Protein 6L3Q (pdb70)

Sequence (251 aa):
LKPWQKAFRQGRYAAAVDDVLNTTAPSYDPVIALTLLTALRHRSALREALQGRDELSVINILRWAGKYVADPRYRSICVDVAFHLIDLYAEHVGGSAELATQFQQLLAKVNREVEKAELAIVLKPWQKAFRQGRYAAAVDDVLNTTAPSYDPVIALTLLTALRHRSALREALQGRDELSVINILRWAGKYVADPRYRSICVDVAFHLIDLYAEHVGGSAELATQFQQLLAKVNREVEKAELAIVTGGVESL

Radius of gyration: 19.32 Å; Cα contacts (8 Å, |Δi|>4): 257; chains: 2; bounding box: 38×57×52 Å

InterPro domains:
  IPR001680 WD40 repeat [PF00400] (137-173)
  IPR001680 WD40 repeat [PF00400] (179-218)
  IPR001680 WD40 repeat [PF00400] (264-300)
  IPR001680 WD40 repeat [PS50082] (140-182)
  IPR001680 WD40 repeat [PS50082] (183-218)
  IPR001680 WD40 repeat [PS50082] (269-304)
  IPR001680 WD40 repeat [SM00320] (88-127)
  IPR001680 WD40 repeat [SM00320] (133-173)
  IPR001680 WD40 repeat [SM00320] (176-218)
  IPR001680 WD40 repeat [SM00320] (222-259)
  IPR001680 WD40 repeat [SM00320] (262-301)
  IPR015943 WD40/YVTN repeat-like-containing domain superfamily [G3DSA:2.130.10.10] (30-223)
  IPR015943 WD40/YVTN repeat-like-containing domain superfamily [G3DSA:2.130.10.10] (224-360)
  IPR018983 U3 small nucleolar RNA-associated protein 15, C-terminal [PF09384] (398-550)
  IPR019775 WD40 repeat, conserved site [PS00678] (160-174)
  IPR020472 PAC1/LIS1-like, WD-40 repeat [PR00320] (160-174)
  IPR020472 PAC1/LIS1-like, WD-40 repeat [PR00320] (205-219)
  IPR020472 PAC1/LIS1-like, WD-40 repeat [PR00320] (288-302)
  IPR036322 WD40-repeat-containing domain superfamily [SSF50978] (64-345)

Organism: Chaetomium thermophilum (strain DSM 1495 / CBS 144.50 / IMI 039719) (NCBI:txid759272)

B-factor: mean 36.02, std 12.21, range [14.14, 149.14]

Nearest PDB structures (foldseek):
  6l3q-assembly1_A  TM=1.008E+00  e=4.637E-17  Thermochaetoides thermophila DSM 1495
  6l3q-assembly1_B  TM=8.967E-01  e=5.449E-15  Thermochaetoides thermophila DSM 1495
  6rxt-assembly1_UO  TM=9.443E-01  e=1.262E-13  Thermochaetoides thermophila
  7mqa-assembly1_LJ  TM=9.148E-01  e=1.849E-06  Homo sapiens
  7mq9-assembly1_LJ  TM=9.124E-01  e=2.963E-06  Homo sapiens

Secondary structure (DSSP, 8-state):
--HHHHHHHTT-HHHHHHHHT-TTSTT--HHHHHHHHHHHHHTT-HHHHHSS--HHHHHHHHHHHHTTTTSTTTHHHHHHHHHHHHHHHGGG-TT-HHHHHHHHHHHHHHHHHHHHHHHHH-/--HHHHHHHTT-HHHHHHHHT-TTSTT--HHHHHHHHHHHHHTT-HHHHHSS--HHHHHHHHHHHHHHTTSTTTHHHHHHHHHHHHHHHTTSSTT-SHHHHHHHHHHHHHHHHHHHHHHHHHHH-----

Structure (mmCIF, N/CA/C/O backbone):
data_6L3Q
#
_entry.id   6L3Q
#
_cell.length_a   106.188
_cell.length_b   106.188
_cell.length_c   59.081
_cell.angle_alpha   90.000
_cell.angle_beta   90.000
_cell.angle_gamma   120.000
#
_symmetry.space_group_name_H-M   'P 32 2 1'
#
loop_
_entity.id
_entity.type
_entity.pdbx_description
1 polymer 'WD_REPEATS_REGION domain-containing protein'
2 water water
#
loop_
_atom_site.group_PDB
_atom_site.id
_atom_site.type_symbol
_atom_site.label_atom_id
_atom_site.label_alt_id
_atom_site.label_comp_id
_atom_site.label_asym_id
_atom_site.label_entity_id
_atom_site.label_seq_id
_atom_site.pdbx_PDB_ins_code
_atom_site.Cartn_x
_atom_site.Cartn_y
_atom_site.Cartn_z
_atom_site.occupancy
_atom_site.B_iso_or_equiv
_atom_site.auth_seq_id
_atom_site.auth_comp_id
_atom_site.auth_asym_id
_atom_site.auth_atom_id
_atom_site.pdbx_PDB_model_num
ATOM 1 N N . LEU A 1 4 ? 36.948 39.438 -20.246 1.00 43.26 421 LEU A N 1
ATOM 2 C CA . LEU A 1 4 ? 36.563 40.457 -21.221 1.00 44.54 421 LEU A CA 1
ATOM 3 C C . LEU A 1 4 ? 36.624 41.909 -20.702 1.00 47.34 421 LEU A C 1
ATOM 4 O O . LEU A 1 4 ? 36.696 42.853 -21.500 1.00 46.02 421 LEU A O 1
ATOM 9 N N . LYS A 1 5 ? 36.586 42.104 -19.383 1.00 45.04 422 LYS A N 1
ATOM 10 C CA . LYS A 1 5 ? 36.682 43.465 -18.838 1.00 40.66 422 LYS A CA 1
ATOM 11 C C . LYS A 1 5 ? 38.114 43.755 -18.382 1.00 38.41 422 LYS A C 1
ATOM 12 O O . LYS A 1 5 ? 38.877 42.818 -18.093 1.00 39.65 422 LYS A O 1
ATOM 18 N N . PRO A 1 6 ? 38.497 45.047 -18.343 1.00 34.39 423 PRO A N 1
ATOM 19 C CA . PRO A 1 6 ? 39.890 45.366 -17.994 1.00 34.63 423 PRO A CA 1
ATOM 20 C C . PRO A 1 6 ? 40.361 44.773 -16.663 1.00 36.89 423 PRO A C 1
ATOM 21 O O . PRO A 1 6 ? 41.485 44.250 -16.611 1.00 35.86 423 PRO A O 1
ATOM 25 N N . TRP A 1 7 ? 39.527 44.820 -15.622 1.00 37.37 424 TRP A N 1
ATOM 26 C CA . TRP A 1 7 ? 39.911 44.216 -14.342 1.00 35.72 424 TRP A CA 1
ATOM 27 C C . TRP A 1 7 ? 40.103 42.698 -14.463 1.00 34.50 424 TRP A C 1
ATOM 28 O O . TRP A 1 7 ? 40.929 42.119 -13.760 1.00 33.23 424 TRP A O 1
ATOM 39 N N . GLN A 1 8 ? 39.350 42.057 -15.354 1.00 34.07 425 GLN A N 1
ATOM 40 C CA . GLN A 1 8 ? 39.499 40.618 -15.549 1.00 34.84 425 GLN A CA 1
ATOM 41 C C . GLN A 1 8 ? 40.794 40.316 -16.282 1.00 39.83 425 GLN A C 1
ATOM 42 O O . GLN A 1 8 ? 41.521 39.389 -15.901 1.00 41.82 425 GLN A O 1
ATOM 48 N N . LYS A 1 9 ? 41.089 41.100 -17.327 1.00 39.33 426 LYS A N 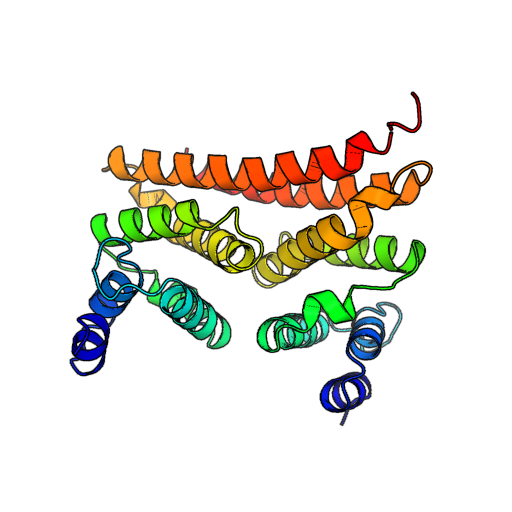1
ATOM 49 C CA . LYS A 1 9 ? 42.339 40.935 -18.069 1.00 38.05 426 LYS A CA 1
ATOM 50 C C . LYS A 1 9 ? 43.538 41.168 -17.150 1.00 39.33 426 LYS A C 1
ATOM 51 O O . LYS A 1 9 ? 44.443 40.332 -17.073 1.00 40.41 426 LYS A O 1
ATOM 57 N N . ALA A 1 10 ? 43.527 42.288 -16.431 1.00 37.28 427 ALA A N 1
ATOM 58 C CA . ALA A 1 10 ? 44.584 42.582 -15.463 1.00 38.00 427 ALA A CA 1
ATOM 59 C C . ALA A 1 10 ? 44.785 41.417 -14.480 1.00 40.25 427 ALA A C 1
ATOM 60 O O . ALA A 1 10 ? 45.911 41.120 -14.064 1.00 37.50 427 ALA A O 1
ATOM 62 N N . PHE A 1 11 ? 43.688 40.745 -14.140 1.00 37.29 428 PHE A N 1
ATOM 63 C CA . PHE A 1 11 ? 43.733 39.682 -13.158 1.00 38.16 428 PHE A CA 1
ATOM 64 C C . PHE A 1 11 ? 44.409 38.441 -13.720 1.00 38.89 428 PHE A C 1
ATOM 65 O O . PHE A 1 11 ? 45.357 37.915 -13.117 1.00 38.40 428 PHE A O 1
ATOM 73 N N . ARG A 1 12 ? 43.901 37.961 -14.857 1.00 38.79 429 ARG A N 1
ATOM 74 C CA . ARG A 1 12 ? 44.458 36.767 -15.495 1.00 42.89 429 ARG A CA 1
ATOM 75 C C . ARG A 1 12 ? 45.921 36.995 -15.918 1.00 41.26 429 ARG A C 1
ATOM 76 O O . ARG A 1 12 ? 46.734 36.061 -15.903 1.00 39.53 429 ARG A O 1
ATOM 84 N N . GLN A 1 13 ? 46.247 38.248 -16.246 1.00 38.98 430 GLN A N 1
ATOM 85 C CA . GLN A 1 13 ? 47.612 38.663 -16.572 1.00 35.96 430 GLN A CA 1
ATOM 86 C C . GLN A 1 13 ? 48.504 38.900 -15.357 1.00 39.51 430 GLN A C 1
ATOM 87 O O . GLN A 1 13 ? 49.646 39.337 -15.514 1.00 39.04 430 GLN A O 1
ATOM 93 N N . GLY A 1 14 ? 47.977 38.630 -14.158 1.00 39.31 431 GLY A N 1
ATOM 94 C CA . GLY A 1 14 ? 48.711 38.805 -12.915 1.00 33.88 431 GLY A CA 1
ATOM 95 C C . GLY A 1 14 ? 48.935 40.238 -12.441 1.00 34.89 431 GLY A C 1
ATOM 96 O O . GLY A 1 14 ? 49.655 40.458 -11.457 1.00 34.30 431 GLY A O 1
ATOM 97 N N . ARG A 1 15 ? 48.344 41.219 -13.123 1.00 31.56 432 ARG A N 1
ATOM 98 C CA . ARG A 1 15 ? 48.433 42.604 -12.664 1.00 36.08 432 ARG A CA 1
ATOM 99 C C . ARG A 1 15 ? 47.402 42.846 -11.544 1.00 36.93 432 ARG A C 1
ATOM 100 O O . ARG A 1 15 ? 46.494 43.684 -11.663 1.00 34.17 432 ARG A O 1
ATOM 108 N N . TYR A 1 16 ? 47.568 42.090 -10.460 1.00 36.77 433 TYR A N 1
ATOM 109 C CA . TYR A 1 16 ? 46.658 42.061 -9.319 1.00 33.98 433 TYR A CA 1
ATOM 110 C C . TYR A 1 16 ? 46.286 43.443 -8.746 1.00 30.34 433 TYR A C 1
ATOM 111 O O . TYR A 1 16 ? 45.099 43.738 -8.561 1.00 28.57 433 TYR A O 1
ATOM 120 N N . ALA A 1 17 ? 47.290 44.281 -8.486 1.00 27.74 434 ALA A N 1
ATOM 121 C CA . ALA A 1 17 ? 47.062 45.633 -7.958 1.00 29.34 434 ALA A CA 1
ATOM 122 C C . ALA A 1 17 ? 46.268 46.544 -8.915 1.00 29.79 434 ALA A C 1
ATOM 123 O O . ALA A 1 17 ? 45.497 47.423 -8.484 1.00 30.36 434 ALA A O 1
ATOM 125 N N . ALA A 1 18 ? 46.466 46.341 -10.208 1.00 27.31 435 ALA A N 1
ATOM 126 C CA . ALA A 1 18 ? 45.778 47.137 -11.221 1.00 30.49 435 ALA A CA 1
ATOM 127 C C . ALA A 1 18 ? 44.294 46.762 -11.279 1.00 28.01 435 ALA A C 1
ATOM 128 O O . ALA A 1 18 ? 43.423 47.611 -11.498 1.00 26.93 435 ALA A O 1
ATOM 130 N N . ALA A 1 19 ? 44.014 45.479 -11.099 1.00 27.24 436 ALA A N 1
ATOM 131 C CA . ALA A 1 19 ? 42.642 45.019 -11.047 1.00 29.10 436 ALA A CA 1
ATOM 132 C C . ALA A 1 19 ? 41.945 45.659 -9.843 1.00 28.34 436 ALA A C 1
ATOM 133 O O . ALA A 1 19 ? 40.804 46.135 -9.945 1.00 28.79 436 ALA A O 1
ATOM 135 N N . VAL A 1 20 ? 42.640 45.683 -8.708 1.00 26.74 437 VAL A N 1
ATOM 136 C CA . VAL A 1 20 ? 42.103 46.289 -7.497 1.00 24.95 437 VAL A CA 1
ATOM 137 C C . VAL A 1 20 ? 41.787 47.752 -7.743 1.00 26.90 437 VAL A C 1
ATOM 138 O O . VAL A 1 20 ? 40.656 48.178 -7.510 1.00 28.94 437 VAL A O 1
ATOM 142 N N . ASP A 1 21 ? 42.769 48.512 -8.232 1.00 26.45 438 ASP A N 1
ATOM 143 C CA . ASP A 1 21 ? 42.550 49.915 -8.576 1.00 25.28 438 ASP A CA 1
ATOM 144 C C . ASP A 1 21 ? 41.356 50.112 -9.515 1.00 27.74 438 ASP A C 1
ATOM 145 O O . ASP A 1 21 ? 40.694 51.149 -9.480 1.00 29.39 438 ASP A O 1
ATOM 150 N N . ASP A 1 22 ? 41.064 49.108 -10.336 1.00 27.21 439 ASP A N 1
ATOM 151 C CA . ASP A 1 22 ? 39.930 49.203 -11.239 1.00 29.74 439 ASP A CA 1
ATOM 152 C C . ASP A 1 22 ? 38.629 49.053 -10.518 1.00 28.90 439 ASP A C 1
ATOM 153 O O . ASP A 1 22 ? 37.747 49.895 -10.646 1.00 31.00 439 ASP A O 1
ATOM 158 N N . VAL A 1 23 ? 38.505 47.968 -9.768 1.00 25.37 440 VAL A N 1
ATOM 159 C CA . VAL A 1 23 ? 37.241 47.682 -9.139 1.00 24.95 440 VAL A CA 1
ATOM 160 C C . VAL A 1 23 ? 36.941 48.631 -7.975 1.00 26.44 440 VAL A C 1
ATOM 161 O O . VAL A 1 23 ? 35.784 48.807 -7.623 1.00 27.89 440 VAL A O 1
ATOM 165 N N . LEU A 1 24 ? 37.964 49.261 -7.398 1.00 26.15 441 LEU A N 1
ATOM 166 C CA . LEU A 1 24 ? 37.739 50.166 -6.274 1.00 24.47 441 LEU A CA 1
ATOM 167 C C . LEU A 1 24 ? 37.612 51.620 -6.690 1.00 25.46 441 LEU A C 1
ATOM 168 O O . LEU A 1 24 ? 37.556 52.514 -5.837 1.00 28.75 441 LEU A O 1
ATOM 173 N N . ASN A 1 25 ? 37.552 51.867 -7.991 1.00 25.71 442 ASN A N 1
ATOM 174 C CA . ASN A 1 25 ? 37.342 53.217 -8.492 1.00 24.27 442 ASN A CA 1
ATOM 175 C C . ASN A 1 25 ? 35.837 53.515 -8.500 1.00 25.64 442 ASN A C 1
ATOM 176 O O . ASN A 1 25 ? 35.119 53.134 -9.425 1.00 27.88 442 ASN A O 1
ATOM 181 N N . THR A 1 26 ? 35.360 54.176 -7.446 1.00 24.73 443 THR A N 1
ATOM 182 C CA . THR A 1 26 ? 33.922 54.378 -7.227 1.00 24.66 443 THR A CA 1
ATOM 183 C C . THR A 1 26 ? 33.326 55.458 -8.127 1.00 25.00 443 THR A C 1
ATOM 184 O O . THR A 1 26 ? 32.102 55.570 -8.260 1.00 25.23 443 THR A O 1
ATOM 188 N N . THR A 1 27 ? 34.188 56.267 -8.726 1.00 22.81 444 THR A N 1
ATOM 189 C CA . THR A 1 27 ? 33.735 57.317 -9.628 1.00 28.01 444 THR A CA 1
ATOM 190 C C . THR A 1 27 ? 33.277 56.782 -11.002 1.00 27.66 444 THR A C 1
ATOM 191 O O . THR A 1 27 ? 32.657 57.512 -11.769 1.00 28.45 444 THR A O 1
ATOM 195 N N . ALA A 1 28 ? 33.579 55.517 -11.295 1.00 24.84 445 ALA A N 1
ATOM 196 C CA . ALA A 1 28 ? 33.277 54.924 -12.596 1.00 25.59 445 ALA A CA 1
ATOM 197 C C . ALA A 1 28 ? 31.811 54.524 -12.710 1.00 26.24 445 ALA A C 1
ATOM 198 O O . ALA A 1 28 ? 31.216 54.042 -11.740 1.00 25.89 445 ALA A O 1
ATOM 200 N N . PRO A 1 29 ? 31.227 54.708 -13.906 1.00 23.95 446 PRO A N 1
ATOM 201 C CA . PRO A 1 29 ? 29.844 54.286 -14.164 1.00 24.88 446 PRO A CA 1
ATOM 202 C C . PRO A 1 29 ? 29.626 52.817 -13.844 1.00 24.57 446 PRO A C 1
ATOM 203 O O . PRO A 1 29 ? 28.523 52.413 -13.489 1.00 27.27 446 PRO A O 1
ATOM 207 N N . SER A 1 30 ? 30.670 52.015 -13.967 1.00 25.11 447 SER A N 1
ATOM 208 C CA . SER A 1 30 ? 30.497 50.576 -13.815 1.00 25.88 447 SER A CA 1
ATOM 209 C C . SER A 1 30 ? 30.987 50.038 -12.470 1.00 24.62 447 SER A C 1
ATOM 210 O O . SER A 1 30 ? 30.947 48.823 -12.239 1.00 24.88 447 SER A O 1
ATOM 213 N N . TYR A 1 31 ? 31.440 50.931 -11.592 1.00 23.52 448 TYR A N 1
ATOM 214 C CA . TYR A 1 31 ? 31.758 50.530 -10.228 1.00 23.46 448 TYR A CA 1
ATOM 215 C C . TYR A 1 31 ? 30.650 49.665 -9.635 1.00 21.35 448 TYR A C 1
ATOM 216 O O . TYR A 1 31 ? 29.476 50.025 -9.689 1.00 23.07 448 TYR A O 1
ATOM 225 N N . ASP A 1 32 ? 31.038 48.530 -9.069 1.00 22.53 449 ASP A N 1
ATOM 226 C CA . ASP A 1 32 ? 30.102 47.549 -8.543 1.00 23.65 449 ASP A CA 1
ATOM 227 C C . ASP A 1 32 ? 30.733 46.897 -7.316 1.00 22.75 449 ASP A C 1
ATOM 228 O O . ASP A 1 32 ? 31.724 46.182 -7.433 1.00 22.46 449 ASP A O 1
ATOM 233 N N . PRO A 1 33 ? 30.165 47.151 -6.132 1.00 24.39 450 PRO A N 1
ATOM 234 C CA . PRO A 1 33 ? 30.700 46.534 -4.910 1.00 24.41 450 PRO A CA 1
ATOM 235 C C . PRO A 1 33 ? 30.804 45.014 -5.059 1.00 24.25 450 PRO A C 1
ATOM 236 O O . PRO A 1 33 ? 31.762 44.430 -4.533 1.00 23.09 450 PRO A O 1
ATOM 240 N N . VAL A 1 34 ? 29.830 44.394 -5.740 1.00 21.70 451 VAL A N 1
ATOM 241 C CA . VAL A 1 34 ? 29.808 42.942 -5.899 1.00 20.37 451 VAL A CA 1
ATOM 242 C C . VAL A 1 34 ? 30.973 42.474 -6.769 1.00 21.65 451 VAL A C 1
ATOM 243 O O . VAL A 1 34 ? 31.580 41.431 -6.509 1.00 21.94 451 VAL A O 1
ATOM 247 N N . ILE A 1 35 ? 31.311 43.268 -7.781 1.00 22.43 452 ILE A N 1
ATOM 248 C CA . ILE A 1 35 ? 32.475 42.980 -8.602 1.00 21.14 452 ILE A CA 1
ATOM 249 C C . ILE A 1 35 ? 33.755 43.105 -7.813 1.00 21.37 452 ILE A C 1
ATOM 250 O O . ILE A 1 35 ? 34.628 42.239 -7.927 1.00 25.37 452 ILE A O 1
ATOM 255 N N . ALA A 1 36 ? 33.877 44.172 -7.025 1.00 20.09 453 ALA A N 1
ATOM 256 C CA . ALA A 1 36 ? 35.023 44.330 -6.132 1.00 21.37 453 ALA A CA 1
ATOM 257 C C . ALA A 1 36 ? 35.144 43.123 -5.206 1.00 20.67 453 ALA A C 1
ATOM 258 O O . ALA A 1 36 ? 36.240 42.629 -4.947 1.00 20.65 453 ALA A O 1
ATOM 260 N N . LEU A 1 37 ? 34.010 42.637 -4.717 1.00 20.30 454 LEU A N 1
ATOM 261 C CA . LEU A 1 37 ? 34.021 41.527 -3.773 1.00 22.42 454 LEU A CA 1
ATOM 262 C C . LEU A 1 37 ? 34.516 40.270 -4.476 1.00 23.87 454 LEU A C 1
ATOM 263 O O . LEU A 1 37 ? 35.366 39.532 -3.937 1.00 21.71 454 LEU A O 1
ATOM 268 N N . THR A 1 38 ? 33.989 40.045 -5.683 1.00 22.81 455 THR A N 1
ATOM 269 C CA . THR A 1 38 ? 34.445 38.954 -6.541 1.00 22.83 455 THR A CA 1
ATOM 270 C C . THR A 1 38 ? 35.963 38.971 -6.768 1.00 24.19 455 THR A C 1
ATOM 271 O O . THR A 1 38 ? 36.639 37.947 -6.588 1.00 24.98 455 THR A O 1
ATOM 275 N N . LEU A 1 39 ? 36.494 40.126 -7.152 1.00 21.79 456 LEU A N 1
ATOM 276 C CA . LEU A 1 39 ? 37.924 40.247 -7.358 1.00 24.59 456 LEU A CA 1
ATOM 277 C C . LEU A 1 39 ? 38.722 39.985 -6.078 1.00 27.98 456 LEU A C 1
ATOM 278 O O . LEU A 1 39 ? 39.633 39.147 -6.069 1.00 29.57 456 LEU A O 1
ATOM 283 N N . LEU A 1 40 ? 38.401 40.726 -5.017 1.00 27.49 457 LEU A N 1
ATOM 284 C CA . LEU A 1 40 ? 39.133 40.638 -3.752 1.00 24.91 457 LEU A CA 1
ATOM 285 C C . LEU A 1 40 ? 39.147 39.213 -3.208 1.00 24.39 457 LEU A C 1
ATOM 286 O O . LEU A 1 40 ? 40.189 38.720 -2.787 1.00 24.00 457 LEU A O 1
ATOM 291 N N . THR A 1 41 ? 38.004 38.539 -3.246 1.00 22.94 458 THR A N 1
ATOM 292 C CA . THR A 1 41 ? 37.976 37.166 -2.779 1.00 26.81 458 THR A CA 1
ATOM 293 C C . THR A 1 41 ? 38.806 36.300 -3.710 1.00 30.07 458 THR A C 1
ATOM 294 O O . THR A 1 41 ? 39.511 35.396 -3.247 1.00 32.93 458 THR A O 1
ATOM 298 N N . ALA A 1 42 ? 38.731 36.580 -5.013 1.00 29.69 459 ALA A N 1
ATOM 299 C CA . ALA A 1 42 ? 39.522 35.841 -6.008 1.00 28.51 459 ALA A CA 1
ATOM 300 C C . ALA A 1 42 ? 41.026 35.901 -5.714 1.00 28.23 459 ALA A C 1
ATOM 301 O O . ALA A 1 42 ? 41.700 34.874 -5.712 1.00 31.47 459 ALA A O 1
ATOM 303 N N . LEU A 1 43 ? 41.541 37.092 -5.436 1.00 26.11 460 LEU A N 1
ATOM 304 C CA . LEU A 1 43 ? 42.914 37.234 -4.955 1.00 30.75 460 LEU A CA 1
ATOM 305 C C . LEU A 1 43 ? 43.191 36.406 -3.698 1.00 33.45 460 LEU A C 1
ATOM 306 O O . LEU A 1 43 ? 44.239 35.771 -3.600 1.00 34.58 460 LEU A O 1
ATOM 311 N N . ARG A 1 44 ? 42.267 36.420 -2.737 1.00 33.19 461 ARG A N 1
ATOM 312 C CA . ARG A 1 44 ? 42.462 35.684 -1.485 1.00 32.51 461 ARG A CA 1
ATOM 313 C C . ARG A 1 44 ? 42.598 34.184 -1.735 1.00 31.67 461 ARG A C 1
ATOM 314 O O . ARG A 1 44 ? 43.441 33.523 -1.129 1.00 31.65 461 ARG A O 1
ATOM 322 N N . HIS A 1 45 ? 41.773 33.671 -2.647 1.00 32.65 462 HIS A N 1
ATOM 323 C CA . HIS A 1 45 ? 41.769 32.260 -3.043 1.00 33.49 462 HIS A CA 1
ATOM 324 C C . HIS A 1 45 ? 43.072 31.888 -3.757 1.00 37.92 462 HIS A C 1
ATOM 325 O O . HIS A 1 45 ? 43.549 30.764 -3.628 1.00 40.13 462 HIS A O 1
ATOM 332 N N . ARG A 1 46 ? 43.640 32.839 -4.503 1.00 36.12 463 ARG A N 1
ATOM 333 C CA . ARG A 1 46 ? 44.940 32.668 -5.152 1.00 34.40 463 ARG A CA 1
ATOM 334 C C . ARG A 1 46 ? 46.098 33.049 -4.241 1.00 33.45 463 ARG A C 1
ATOM 335 O O . ARG A 1 46 ? 47.236 33.102 -4.700 1.00 38.17 463 ARG A O 1
ATOM 343 N N . SER A 1 47 ? 45.825 33.337 -2.973 1.00 33.86 464 SER A N 1
ATOM 344 C CA . SER A 1 47 ? 46.858 33.863 -2.065 1.00 35.70 464 SER A CA 1
ATOM 345 C C . SER A 1 47 ? 47.627 35.080 -2.642 1.00 37.74 464 SER A C 1
ATOM 346 O O . SER A 1 47 ? 48.847 35.201 -2.468 1.00 36.89 464 SER A O 1
ATOM 349 N N . ALA A 1 48 ? 46.894 35.980 -3.307 1.00 34.68 465 ALA A N 1
ATOM 350 C CA . ALA A 1 48 ? 47.476 37.129 -3.995 1.00 34.44 465 ALA A CA 1
ATOM 351 C C . ALA A 1 48 ? 47.028 38.467 -3.413 1.00 36.76 465 ALA A C 1
ATOM 352 O O . ALA A 1 48 ? 47.456 39.529 -3.893 1.00 37.30 465 ALA A O 1
ATOM 354 N N . LEU A 1 49 ? 46.169 38.419 -2.392 1.00 34.76 466 LEU A N 1
ATOM 355 C CA . LEU A 1 49 ? 45.582 39.628 -1.819 1.00 29.48 466 LEU A CA 1
ATOM 356 C C . LEU A 1 49 ? 46.627 40.539 -1.188 1.00 32.73 466 LEU A C 1
ATOM 357 O O . LEU A 1 49 ? 46.584 41.757 -1.370 1.00 33.12 466 LEU A O 1
ATOM 362 N N . ARG A 1 50 ? 47.570 39.951 -0.454 1.00 33.89 467 ARG A N 1
ATOM 363 C CA . ARG A 1 50 ? 48.609 40.734 0.194 1.00 32.81 467 ARG A CA 1
ATOM 364 C C . ARG A 1 50 ? 49.460 41.453 -0.852 1.00 35.21 467 ARG A C 1
ATOM 365 O O . ARG A 1 50 ? 49.891 42.593 -0.660 1.00 35.03 467 ARG A O 1
ATOM 373 N N . GLU A 1 51 ? 49.674 40.772 -1.972 1.00 36.92 468 GLU A N 1
ATOM 374 C CA . GLU A 1 51 ? 50.523 41.268 -3.045 1.00 37.10 468 GLU A CA 1
ATOM 375 C C . GLU A 1 51 ? 49.852 42.457 -3.723 1.00 36.49 468 GLU A C 1
ATOM 376 O O . GLU A 1 51 ? 50.506 43.444 -4.071 1.00 39.90 468 GLU A O 1
ATOM 382 N N . ALA A 1 52 ? 48.541 42.361 -3.904 1.00 32.02 469 ALA A N 1
ATOM 383 C CA . ALA A 1 52 ? 47.774 43.422 -4.540 1.00 29.76 469 ALA A CA 1
ATOM 384 C C . ALA A 1 52 ? 47.663 44.652 -3.649 1.00 32.78 469 ALA A C 1
ATOM 385 O O . ALA A 1 52 ? 47.408 45.751 -4.135 1.00 32.27 469 ALA A O 1
ATOM 387 N N . LEU A 1 53 ? 47.845 44.460 -2.341 1.00 36.73 470 LEU A N 1
ATOM 388 C CA . LEU A 1 53 ? 47.683 45.535 -1.365 1.00 30.98 470 LEU A CA 1
ATOM 389 C C . LEU A 1 53 ? 49.022 46.131 -0.968 1.00 34.76 470 LEU A C 1
ATOM 390 O O . LEU A 1 53 ? 49.077 47.226 -0.410 1.00 36.26 470 LEU A O 1
ATOM 395 N N . GLN A 1 54 ? 50.104 45.411 -1.258 1.00 36.19 471 GLN A N 1
ATOM 396 C CA . GLN A 1 54 ? 51.449 45.852 -0.881 1.00 35.53 471 GLN A CA 1
ATOM 397 C C . GLN A 1 54 ? 52.067 46.856 -1.879 1.00 39.41 471 GLN A C 1
ATOM 398 O O . GLN A 1 54 ? 51.630 46.965 -3.041 1.00 36.67 471 GLN A O 1
ATOM 404 N N . GLY A 1 55 ? 53.071 47.595 -1.411 1.00 36.08 472 GLY A N 1
ATOM 405 C CA . GLY A 1 55 ? 53.821 48.498 -2.263 1.00 34.04 472 GLY A CA 1
ATOM 406 C C . GLY A 1 55 ? 53.036 49.705 -2.746 1.00 40.44 472 GLY A C 1
ATOM 407 O O . GLY A 1 55 ? 53.270 50.209 -3.858 1.00 43.27 472 GLY A O 1
ATOM 408 N N . ARG A 1 56 ? 52.110 50.183 -1.920 1.00 35.28 473 ARG A N 1
ATOM 409 C CA . ARG A 1 56 ? 51.280 51.314 -2.313 1.00 34.82 473 ARG A CA 1
ATOM 410 C C . ARG A 1 56 ? 51.693 52.580 -1.580 1.00 35.48 473 ARG A C 1
ATOM 411 O O . ARG A 1 56 ? 52.267 52.519 -0.495 1.00 37.43 473 ARG A O 1
ATOM 419 N N . ASP A 1 57 ? 51.406 53.727 -2.179 1.00 35.40 474 ASP A N 1
ATOM 420 C CA . ASP A 1 57 ? 51.618 54.991 -1.499 1.00 36.42 474 ASP A CA 1
ATOM 421 C C . ASP A 1 57 ? 50.541 55.217 -0.431 1.00 39.01 474 ASP A C 1
ATOM 422 O O . ASP A 1 57 ? 49.533 54.501 -0.370 1.00 37.76 474 ASP A O 1
ATOM 427 N N . GLU A 1 58 ? 50.784 56.217 0.409 1.00 39.32 475 GLU A N 1
ATOM 428 C CA . GLU A 1 58 ? 49.968 56.517 1.575 1.00 39.41 475 GLU A CA 1
ATOM 429 C C . GLU A 1 58 ? 48.504 56.779 1.194 1.00 37.35 475 GLU A C 1
ATOM 430 O O . GLU A 1 58 ? 47.579 56.283 1.857 1.00 37.26 475 GLU A O 1
ATOM 436 N N . LEU A 1 59 ? 48.308 57.526 0.109 1.00 36.09 476 LEU A N 1
ATOM 437 C CA . LEU A 1 59 ? 46.983 57.969 -0.314 1.00 34.35 476 LEU A CA 1
ATOM 438 C C . LEU A 1 59 ? 46.129 56.791 -0.780 1.00 34.75 476 LEU A C 1
ATOM 439 O O . LEU A 1 59 ? 44.932 56.706 -0.482 1.00 34.15 476 LEU A O 1
ATOM 444 N N . SER A 1 60 ? 46.751 55.871 -1.499 1.00 33.80 477 SER A N 1
ATOM 445 C CA . SER A 1 60 ? 46.057 54.664 -1.914 1.00 34.04 477 SER A CA 1
ATOM 446 C C . SER A 1 60 ? 45.641 53.808 -0.714 1.00 32.54 477 SER A C 1
ATOM 447 O O . SER A 1 60 ? 44.598 53.148 -0.751 1.00 32.20 477 SER A O 1
ATOM 450 N N . VAL A 1 61 ? 46.453 53.811 0.343 1.00 32.85 478 VAL A N 1
ATOM 451 C CA . VAL A 1 61 ? 46.122 53.014 1.521 1.00 32.60 478 VAL A CA 1
ATOM 452 C C . VAL A 1 61 ? 44.920 53.617 2.253 1.00 30.19 478 VAL A C 1
ATOM 453 O O . VAL A 1 61 ? 43.978 52.903 2.596 1.00 27.61 478 VAL A O 1
ATOM 457 N N . ILE A 1 62 ? 44.960 54.931 2.469 1.00 30.77 479 ILE A N 1
ATOM 458 C CA . ILE A 1 62 ? 43.837 55.666 3.049 1.00 30.18 479 ILE A CA 1
ATOM 459 C C . ILE A 1 62 ? 42.531 55.398 2.281 1.00 30.18 479 ILE A C 1
ATOM 460 O O . ILE A 1 62 ? 41.477 55.209 2.879 1.00 30.57 479 ILE A O 1
ATOM 465 N N . ASN A 1 63 ? 42.611 55.346 0.957 1.00 30.65 480 ASN A N 1
ATOM 466 C CA . ASN A 1 63 ? 41.427 55.133 0.132 1.00 31.17 480 ASN A CA 1
ATOM 467 C C . ASN A 1 63 ? 40.850 53.722 0.177 1.00 27.67 480 ASN A C 1
ATOM 468 O O . ASN A 1 63 ? 39.636 53.537 0.019 1.00 27.05 480 ASN A O 1
ATOM 473 N N . ILE A 1 64 ? 41.717 52.730 0.348 1.00 27.32 481 ILE A N 1
ATOM 474 C CA . ILE A 1 64 ? 41.264 51.346 0.437 1.00 26.00 481 ILE A CA 1
ATOM 475 C C . ILE A 1 64 ? 40.632 51.087 1.808 1.00 26.06 481 ILE A C 1
ATOM 476 O O . ILE A 1 64 ? 39.594 50.426 1.898 1.00 22.28 481 ILE A O 1
ATOM 481 N N . LEU A 1 65 ? 41.264 51.613 2.862 1.00 24.49 482 LEU A N 1
ATOM 482 C CA . LEU A 1 65 ? 40.724 51.542 4.214 1.00 25.74 482 LEU A CA 1
ATOM 483 C C . LEU A 1 65 ? 39.318 52.139 4.223 1.00 26.98 482 LEU A C 1
ATOM 484 O O . LEU A 1 65 ? 38.345 51.510 4.682 1.00 23.66 482 LEU A O 1
ATOM 489 N N . ARG A 1 66 ? 39.218 53.344 3.671 1.00 26.00 483 ARG A N 1
ATOM 490 C CA . ARG A 1 66 ? 37.940 54.040 3.569 1.00 26.10 483 ARG A CA 1
ATOM 491 C C . ARG A 1 66 ? 36.888 53.247 2.788 1.00 25.24 483 ARG A C 1
ATOM 492 O O . ARG A 1 66 ? 35.724 53.152 3.207 1.00 25.52 483 ARG A O 1
ATOM 500 N N . TRP A 1 67 ? 37.298 52.678 1.661 1.00 21.82 484 TRP A N 1
ATOM 501 C CA . TRP A 1 67 ? 36.398 51.851 0.888 1.00 23.00 484 TRP A CA 1
ATOM 502 C C . TRP A 1 67 ? 35.877 50.686 1.752 1.00 22.73 484 TRP A C 1
ATOM 503 O O . TRP A 1 67 ? 34.689 50.379 1.736 1.00 22.26 484 TRP A O 1
ATOM 514 N N . ALA A 1 68 ? 36.765 50.053 2.510 1.00 22.17 485 ALA A N 1
ATOM 515 C CA . ALA A 1 68 ? 36.392 48.882 3.286 1.00 24.42 485 ALA A CA 1
ATOM 516 C C . ALA A 1 68 ? 35.404 49.217 4.417 1.00 24.57 485 ALA A C 1
ATOM 517 O O . ALA A 1 68 ? 34.489 48.432 4.711 1.00 22.37 485 ALA A O 1
ATOM 519 N N . GLY A 1 69 ? 35.580 50.381 5.039 1.00 23.93 486 GLY A N 1
ATOM 520 C CA . GLY A 1 69 ? 34.678 50.819 6.098 1.00 25.85 486 GLY A CA 1
ATOM 521 C C . GLY A 1 69 ? 33.208 50.881 5.683 1.00 24.60 486 GLY A C 1
ATOM 522 O O . GLY A 1 69 ? 32.287 50.784 6.528 1.00 20.84 486 GLY A O 1
ATOM 523 N N . LYS A 1 70 ? 33.010 51.023 4.372 1.00 22.57 487 LYS A N 1
ATOM 524 C CA . LYS A 1 70 ? 31.713 51.241 3.771 1.00 22.05 487 LYS A CA 1
ATOM 525 C C . LYS A 1 70 ? 30.918 49.968 3.566 1.00 22.93 487 LYS A C 1
ATOM 526 O O . LYS A 1 70 ? 29.735 50.033 3.222 1.00 22.43 487 LYS A O 1
ATOM 532 N N . TYR A 1 71 ? 31.551 48.814 3.769 1.00 23.44 488 TYR A N 1
ATOM 533 C CA . TYR A 1 71 ? 30.886 47.532 3.484 1.00 23.37 488 TYR A CA 1
ATOM 534 C C . TYR A 1 71 ? 31.070 46.508 4.585 1.00 24.11 488 TYR A C 1
ATOM 535 O O . TYR A 1 71 ? 30.367 45.490 4.599 1.00 24.27 488 TYR A O 1
ATOM 544 N N . VAL A 1 72 ? 32.016 46.778 5.485 1.00 22.13 489 VAL A N 1
ATOM 545 C CA . VAL A 1 72 ? 32.430 45.822 6.515 1.00 23.77 489 VAL A CA 1
ATOM 546 C C . VAL A 1 72 ? 31.281 45.290 7.391 1.00 24.72 489 VAL A C 1
ATOM 547 O O . VAL A 1 72 ? 31.258 44.118 7.750 1.00 24.88 489 VAL A O 1
ATOM 551 N N . ALA A 1 73 ? 30.309 46.128 7.708 1.00 24.38 490 ALA A N 1
ATOM 552 C CA . ALA A 1 73 ? 29.192 45.652 8.507 1.00 24.33 490 ALA A CA 1
ATOM 553 C C . ALA A 1 73 ? 28.224 44.757 7.719 1.00 25.11 490 ALA A C 1
ATOM 554 O O . ALA A 1 73 ? 27.471 43.989 8.311 1.00 28.18 490 ALA A O 1
ATOM 556 N N . ASP A 1 74 ? 28.241 44.847 6.391 1.00 26.93 491 ASP A N 1
ATOM 557 C CA . ASP A 1 74 ? 27.408 43.974 5.541 1.00 24.88 491 ASP A CA 1
ATOM 558 C C . ASP A 1 74 ? 27.976 42.548 5.551 1.00 24.60 491 ASP A C 1
ATOM 559 O O . ASP A 1 74 ? 29.143 42.337 5.229 1.00 23.97 491 ASP A O 1
ATOM 564 N N . PRO A 1 75 ? 27.161 41.562 5.960 1.00 27.93 492 PRO A N 1
ATOM 565 C CA . PRO A 1 75 ? 27.678 40.188 6.077 1.00 28.65 492 PRO A CA 1
ATOM 566 C C . PRO A 1 75 ? 28.241 39.601 4.770 1.00 26.22 492 PRO A C 1
ATOM 567 O O . PRO A 1 75 ? 29.089 38.707 4.843 1.00 26.36 492 PRO A O 1
ATOM 571 N N . ARG A 1 76 ? 27.793 40.084 3.611 1.00 28.65 493 ARG A N 1
ATOM 572 C CA . ARG A 1 76 ? 28.368 39.639 2.340 1.00 25.87 493 ARG A CA 1
ATOM 573 C C . ARG A 1 76 ? 29.831 40.069 2.229 1.00 25.76 493 ARG A C 1
ATOM 574 O O . ARG A 1 76 ? 30.668 39.307 1.753 1.00 27.16 493 ARG A O 1
ATOM 582 N N . TYR A 1 77 ? 30.142 41.274 2.702 1.00 25.48 494 TYR A N 1
ATOM 583 C CA . TYR A 1 77 ? 31.492 41.841 2.575 1.00 23.47 494 TYR A CA 1
ATOM 584 C C . TYR A 1 77 ? 32.411 41.732 3.798 1.00 24.08 494 TYR A C 1
ATOM 585 O O . TYR A 1 77 ? 33.608 41.998 3.671 1.00 25.04 494 TYR A O 1
ATOM 594 N N . ARG A 1 78 ? 31.869 41.390 4.972 1.00 24.63 495 ARG A N 1
ATOM 595 C CA . ARG A 1 78 ? 32.630 41.484 6.235 1.00 23.00 495 ARG A CA 1
ATOM 596 C C . ARG A 1 78 ? 33.969 40.752 6.210 1.00 24.24 495 ARG A C 1
ATOM 597 O O . ARG A 1 78 ? 35.010 41.331 6.560 1.00 23.88 495 ARG A O 1
ATOM 605 N N . SER A 1 79 ? 33.932 39.488 5.787 1.00 22.26 496 SER A N 1
ATOM 606 C CA . SER A 1 79 ? 35.115 38.640 5.767 1.00 23.37 496 SER A CA 1
ATOM 607 C C . SER A 1 79 ? 36.259 39.288 4.996 1.00 24.74 496 SER A C 1
ATOM 608 O O . SER A 1 79 ? 37.373 39.393 5.511 1.00 23.50 496 SER A O 1
ATOM 611 N N . ILE A 1 80 ? 35.976 39.710 3.760 1.00 25.25 497 ILE A N 1
ATOM 612 C CA . ILE A 1 80 ? 36.969 40.384 2.934 1.00 23.86 497 ILE A CA 1
ATOM 613 C C . ILE A 1 80 ? 37.467 41.676 3.578 1.00 23.43 497 ILE A C 1
ATOM 614 O O . ILE A 1 80 ? 38.683 41.915 3.656 1.00 22.85 497 ILE A O 1
ATOM 619 N N . CYS A 1 81 ? 36.533 42.505 4.043 1.00 22.40 498 CYS A N 1
ATOM 620 C CA . CYS A 1 81 ? 36.901 43.800 4.582 1.00 24.07 498 CYS A CA 1
ATOM 621 C C . CYS A 1 81 ? 37.795 43.659 5.806 1.00 24.65 498 CYS A C 1
ATOM 622 O O . CYS A 1 81 ? 38.786 44.378 5.920 1.00 25.03 498 CYS A O 1
ATOM 625 N N . VAL A 1 82 ? 37.480 42.704 6.682 1.00 20.99 499 VAL A N 1
ATOM 626 C CA . VAL A 1 82 ? 38.321 42.462 7.847 1.00 23.75 499 VAL A CA 1
ATOM 627 C C . VAL A 1 82 ? 39.736 42.032 7.440 1.00 24.76 499 VAL A C 1
ATOM 628 O O . VAL A 1 82 ? 40.737 42.543 7.977 1.00 24.28 499 VAL A O 1
ATOM 632 N N . ASP A 1 83 ? 39.819 41.112 6.480 1.00 23.09 500 ASP A N 1
ATOM 633 C CA . ASP A 1 83 ? 41.110 40.699 5.928 1.00 25.72 500 ASP A CA 1
ATOM 634 C C . ASP A 1 83 ? 41.900 41.870 5.394 1.00 27.85 500 ASP A C 1
ATOM 635 O O . ASP A 1 83 ? 43.117 41.965 5.616 1.00 28.75 500 ASP A O 1
ATOM 640 N N . VAL A 1 84 ? 41.219 42.746 4.661 1.00 24.98 501 VAL A N 1
ATOM 641 C CA . VAL A 1 84 ? 41.921 43.856 4.052 1.00 27.79 501 VAL A CA 1
ATOM 642 C C . VAL A 1 84 ? 42.532 44.712 5.159 1.00 27.57 501 VAL A C 1
ATOM 643 O O . VAL A 1 84 ? 43.731 45.042 5.108 1.00 25.81 501 VAL A O 1
ATOM 647 N N . ALA A 1 85 ? 41.718 45.016 6.176 1.00 28.19 502 ALA A N 1
ATOM 648 C CA . ALA A 1 85 ? 42.192 45.679 7.402 1.00 28.64 502 ALA A CA 1
ATOM 649 C C . ALA A 1 85 ? 43.486 45.053 7.937 1.00 27.08 502 ALA A C 1
ATOM 650 O O . ALA A 1 85 ? 44.507 45.729 8.055 1.00 25.44 502 ALA A O 1
ATOM 652 N N . PHE A 1 86 ? 43.446 43.756 8.232 1.00 25.48 503 PHE A N 1
ATOM 653 C CA . PHE A 1 86 ? 44.617 43.087 8.793 1.00 26.90 503 PHE A CA 1
ATOM 654 C C . PHE A 1 86 ? 45.810 43.089 7.851 1.00 29.61 503 PHE A C 1
ATOM 655 O O . PHE A 1 86 ? 46.923 43.444 8.270 1.00 30.80 503 PHE A O 1
ATOM 663 N N . HIS A 1 87 ? 45.582 42.707 6.591 1.00 30.11 504 HIS A N 1
ATOM 664 C CA . HIS A 1 87 ? 46.603 42.856 5.549 1.00 26.90 504 HIS A CA 1
ATOM 665 C C . HIS A 1 87 ? 47.192 44.265 5.570 1.00 27.62 504 HIS A C 1
ATOM 666 O O . HIS A 1 87 ? 48.398 44.430 5.658 1.00 30.72 504 HIS A O 1
ATOM 673 N N . LEU A 1 88 ? 46.350 45.286 5.529 1.00 26.50 505 LEU A N 1
ATOM 674 C CA . LEU A 1 88 ? 46.869 46.646 5.518 1.00 28.31 505 LEU A CA 1
ATOM 675 C C . LEU A 1 88 ? 47.631 47.001 6.808 1.00 31.91 505 LEU A C 1
ATOM 676 O O . LEU A 1 88 ? 48.695 47.632 6.742 1.00 31.31 505 LEU A O 1
ATOM 681 N N . ILE A 1 89 ? 47.101 46.587 7.966 1.00 30.25 506 ILE A N 1
ATOM 682 C CA . ILE A 1 89 ? 47.786 46.786 9.242 1.00 29.74 506 ILE A CA 1
ATOM 683 C C . ILE A 1 89 ? 49.196 46.180 9.195 1.00 31.94 506 ILE A C 1
ATOM 684 O O . ILE A 1 89 ? 50.189 46.886 9.403 1.00 30.56 506 ILE A O 1
ATOM 689 N N . ASP A 1 90 ? 49.284 44.886 8.893 1.00 32.80 507 ASP A N 1
ATOM 690 C CA . ASP A 1 90 ? 50.584 44.214 8.822 1.00 35.76 507 ASP A CA 1
ATOM 691 C C . ASP A 1 90 ? 51.559 44.909 7.880 1.00 37.01 507 ASP A C 1
ATOM 692 O O . ASP A 1 90 ? 52.699 45.182 8.254 1.00 42.79 507 ASP A O 1
ATOM 697 N N . LEU A 1 91 ? 51.099 45.220 6.675 1.00 33.29 508 LEU A N 1
ATOM 698 C CA . LEU A 1 91 ? 51.928 45.896 5.693 1.00 32.34 508 LEU A CA 1
ATOM 699 C C . LEU A 1 91 ? 52.327 47.335 6.054 1.00 34.65 508 LEU A C 1
ATOM 700 O O . LEU A 1 91 ? 53.443 47.763 5.762 1.00 36.88 508 LEU A O 1
ATOM 705 N N . TYR A 1 92 ? 51.431 48.094 6.675 1.00 35.47 509 TYR A N 1
ATOM 706 C CA . TYR A 1 92 ? 51.645 49.538 6.754 1.00 34.35 509 TYR A CA 1
ATOM 707 C C . TYR A 1 92 ? 51.705 50.167 8.143 1.00 39.79 509 TYR A C 1
ATOM 708 O O . TYR A 1 92 ? 52.114 51.323 8.265 1.00 43.45 509 TYR A O 1
ATOM 717 N N . ALA A 1 93 ? 51.288 49.440 9.177 1.00 38.31 510 ALA A N 1
ATOM 718 C CA . ALA A 1 93 ? 51.121 50.056 10.496 1.00 40.45 510 ALA 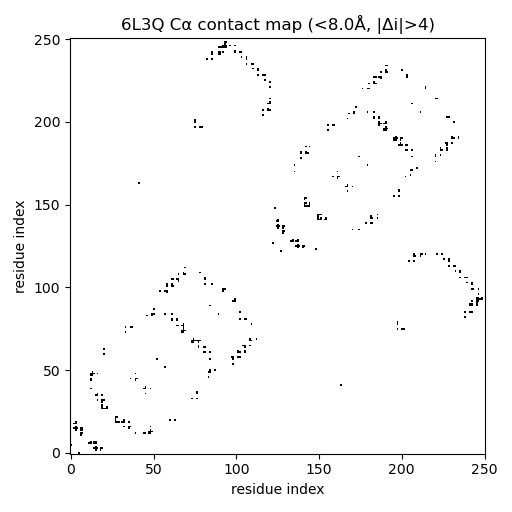A CA 1
ATOM 719 C C . ALA A 1 93 ? 52.401 50.729 11.002 1.00 44.32 510 ALA A C 1
ATOM 720 O O . ALA A 1 93 ? 52.343 51.801 11.608 1.00 46.27 510 ALA A O 1
ATOM 722 N N . GLU A 1 94 ? 53.546 50.106 10.727 1.00 43.92 511 GLU A N 1
ATOM 723 C CA . GLU A 1 94 ? 54.853 50.618 11.139 1.00 46.94 511 GLU A CA 1
ATOM 724 C C . GLU A 1 94 ? 55.175 52.023 10.619 1.00 51.35 511 GLU A C 1
ATOM 725 O O . GLU A 1 94 ? 55.898 52.777 11.275 1.00 57.91 511 GLU A O 1
ATOM 731 N N . HIS A 1 95 ? 54.645 52.373 9.451 1.00 47.52 512 HIS A N 1
ATOM 732 C CA . HIS A 1 95 ? 54.939 53.660 8.827 1.00 50.00 512 HIS A CA 1
ATOM 733 C C . HIS A 1 95 ? 53.990 54.799 9.228 1.00 51.80 512 HIS A C 1
ATOM 734 O O . HIS A 1 95 ? 54.120 55.910 8.711 1.00 56.70 512 HIS A O 1
ATOM 741 N N . VAL A 1 96 ? 53.031 54.548 10.117 1.00 48.37 513 VAL A N 1
ATOM 742 C CA . VAL A 1 96 ? 52.025 55.580 10.416 1.00 48.62 513 VAL A CA 1
ATOM 743 C C . VAL A 1 96 ? 52.539 56.722 11.308 1.00 53.66 513 VAL A C 1
ATOM 744 O O . VAL A 1 96 ? 51.775 57.632 11.661 1.00 54.03 513 VAL A O 1
ATOM 748 N N . GLY A 1 97 ? 53.818 56.672 11.680 1.00 52.98 514 GLY A N 1
ATOM 749 C CA . GLY A 1 97 ? 54.429 57.780 12.395 1.00 53.01 514 GLY A CA 1
ATOM 750 C C . GLY A 1 97 ? 54.523 59.034 11.526 1.00 56.81 514 GLY A C 1
ATOM 751 O O . GLY A 1 97 ? 55.046 58.990 10.401 1.00 58.84 514 GLY A O 1
ATOM 752 N N . GLY A 1 98 ? 54.019 60.156 12.037 1.00 54.40 515 GLY A N 1
ATOM 753 C CA . GLY A 1 98 ? 54.079 61.407 11.304 1.00 55.94 515 GLY A CA 1
ATOM 754 C C . GLY A 1 98 ? 53.124 61.426 10.121 1.00 57.09 515 GLY A C 1
ATOM 755 O O . GLY A 1 98 ? 53.244 62.270 9.224 1.00 61.69 515 GLY A O 1
ATOM 756 N N . SER A 1 99 ? 52.177 60.490 10.118 1.00 51.49 516 SER A N 1
ATOM 757 C CA . SER A 1 99 ? 51.156 60.434 9.087 1.00 45.29 516 SER A CA 1
ATOM 758 C C . SER A 1 99 ? 49.796 60.332 9.744 1.00 44.26 516 SER A C 1
ATOM 759 O O . SER A 1 99 ? 49.159 59.282 9.698 1.00 42.49 516 SER A O 1
ATOM 762 N N . ALA A 1 100 ? 49.351 61.431 10.349 1.00 42.83 517 ALA A N 1
ATOM 763 C CA . ALA A 1 100 ? 48.114 61.439 11.123 1.00 39.28 517 ALA A CA 1
ATOM 764 C C . ALA A 1 100 ? 46.864 61.052 10.329 1.00 37.33 517 ALA A C 1
ATOM 765 O O . ALA A 1 100 ? 45.974 60.400 10.873 1.00 36.29 517 ALA A O 1
ATOM 767 N N . GLU A 1 101 ? 46.789 61.460 9.062 1.00 36.71 518 GLU A N 1
ATOM 768 C CA . GLU A 1 101 ? 45.625 61.144 8.229 1.00 35.93 518 GLU A CA 1
ATOM 769 C C . GLU A 1 101 ? 45.468 59.626 8.087 1.00 33.54 518 GLU A C 1
ATOM 770 O O . GLU A 1 101 ? 44.362 59.095 8.209 1.00 30.46 518 GLU A O 1
ATOM 776 N N . 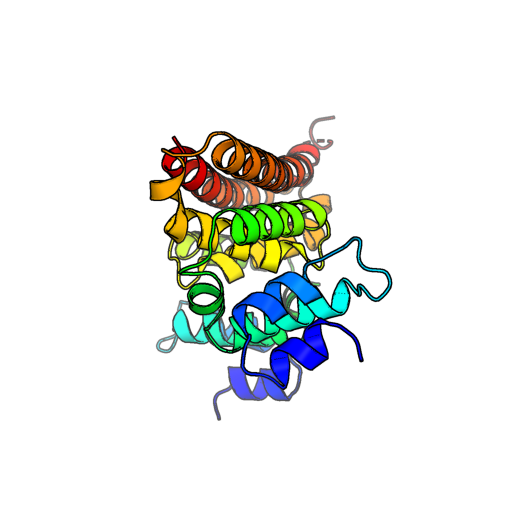LEU A 1 102 ? 46.591 58.943 7.855 1.00 34.03 519 LEU A N 1
ATOM 777 C CA . LEU A 1 102 ? 46.643 57.491 7.699 1.00 31.34 519 LEU A CA 1
ATOM 778 C C . LEU A 1 102 ? 46.369 56.751 9.009 1.00 33.38 519 LEU A C 1
ATOM 779 O O . LEU A 1 102 ? 45.660 55.735 9.046 1.00 32.75 519 LEU A O 1
ATOM 784 N N . ALA A 1 103 ? 46.956 57.247 10.088 1.00 34.01 520 ALA A N 1
ATOM 785 C CA . ALA A 1 103 ? 46.684 56.699 11.396 1.00 32.09 520 ALA A CA 1
ATOM 786 C C . ALA A 1 103 ? 45.188 56.831 11.667 1.00 30.13 520 ALA A C 1
ATOM 787 O O . ALA A 1 103 ? 44.524 55.883 12.089 1.00 31.15 520 ALA A O 1
ATOM 789 N N . THR A 1 104 ? 44.655 58.013 11.396 1.00 29.58 521 THR A N 1
ATOM 790 C CA . THR A 1 104 ? 43.228 58.259 11.570 1.00 31.30 521 THR A CA 1
ATOM 791 C C . THR A 1 104 ? 42.381 57.258 10.781 1.00 31.07 521 THR A C 1
ATOM 792 O O . THR A 1 104 ? 41.429 56.674 11.315 1.00 31.50 521 THR A O 1
ATOM 796 N N . GLN A 1 105 ? 42.744 57.045 9.522 1.00 28.52 522 GLN A N 1
ATOM 797 C CA . GLN A 1 105 ? 41.977 56.160 8.660 1.00 28.61 522 GLN A CA 1
ATOM 798 C C . GLN A 1 105 ? 42.037 54.715 9.141 1.00 27.82 522 GLN A C 1
ATOM 799 O O . GLN A 1 105 ? 41.029 54.003 9.125 1.00 26.24 522 GLN A O 1
ATOM 805 N N . PHE A 1 106 ? 43.223 54.286 9.561 1.00 29.63 523 PHE A N 1
ATOM 806 C CA . PHE A 1 106 ? 43.372 52.978 10.188 1.00 29.99 523 PHE A CA 1
ATOM 807 C C . PHE A 1 106 ? 42.474 52.858 11.417 1.00 29.32 523 PHE A C 1
ATOM 808 O O . PHE A 1 106 ? 41.744 51.874 11.570 1.00 28.77 523 PHE A O 1
ATOM 816 N N . GLN A 1 107 ? 42.510 53.859 12.288 1.00 27.41 524 GLN A N 1
ATOM 817 C CA . GLN A 1 107 ? 41.738 53.775 13.525 1.00 29.09 524 GLN A CA 1
ATOM 818 C C . GLN A 1 107 ? 40.241 53.602 13.275 1.00 28.73 524 GLN A C 1
ATOM 819 O O . GLN A 1 107 ? 39.577 52.778 13.926 1.00 27.77 524 GLN A O 1
ATOM 825 N N . GLN A 1 108 ? 39.738 54.356 12.302 1.00 24.53 525 GLN A N 1
ATOM 826 C CA . GLN A 1 108 ? 38.328 54.370 11.976 1.00 22.14 525 GLN A CA 1
ATOM 827 C C . GLN A 1 108 ? 37.850 53.039 11.404 1.00 22.93 525 GLN A C 1
ATOM 828 O O . GLN A 1 108 ? 36.714 52.612 11.654 1.00 20.43 525 GLN A O 1
ATOM 834 N N . LEU A 1 109 ? 38.705 52.386 10.625 1.00 21.26 526 LEU A N 1
ATOM 835 C CA . LEU A 1 109 ? 38.329 51.088 10.107 1.00 23.26 526 LEU A CA 1
ATOM 836 C C . LEU A 1 109 ? 38.317 50.079 11.244 1.00 25.07 526 LEU A C 1
ATOM 837 O O . LEU A 1 109 ? 37.407 49.258 11.337 1.00 25.31 526 LEU A O 1
ATOM 842 N N . LEU A 1 110 ? 39.323 50.147 12.114 1.00 26.55 527 LEU A N 1
ATOM 843 C CA . LEU A 1 110 ? 39.392 49.241 13.255 1.00 26.23 527 LEU A CA 1
ATOM 844 C C . LEU A 1 110 ? 38.161 49.381 14.112 1.00 25.03 527 LEU A C 1
ATOM 845 O O . LEU A 1 110 ? 37.583 48.376 14.527 1.00 27.33 527 LEU A O 1
ATOM 850 N N . ALA A 1 111 ? 37.768 50.629 14.368 1.00 23.34 528 ALA A N 1
ATOM 851 C CA . ALA A 1 111 ? 36.591 50.929 15.184 1.00 21.28 528 ALA A CA 1
ATOM 852 C C . ALA A 1 111 ? 35.366 50.129 14.741 1.00 25.13 528 ALA A C 1
ATOM 853 O O . ALA A 1 111 ? 34.627 49.583 15.582 1.00 25.62 528 ALA A O 1
ATOM 855 N N . LYS A 1 112 ? 35.165 50.047 13.424 1.00 24.32 529 LYS A N 1
ATOM 856 C CA . LYS A 1 112 ? 34.091 49.237 12.860 1.00 24.78 529 LYS A CA 1
ATOM 857 C C . LYS A 1 112 ? 34.347 47.743 13.070 1.00 24.94 529 LYS A C 1
ATOM 858 O O . LYS A 1 112 ? 33.418 46.991 13.366 1.00 26.59 529 LYS A O 1
ATOM 864 N N . VAL A 1 113 ? 35.594 47.304 12.919 1.00 23.06 530 VAL A N 1
ATOM 865 C CA . VAL A 1 113 ? 35.887 45.883 13.094 1.00 23.88 530 VAL A CA 1
ATOM 866 C C . VAL A 1 113 ? 35.597 45.530 14.541 1.00 25.11 530 VAL A C 1
ATOM 867 O O . VAL A 1 113 ? 34.987 44.504 14.831 1.00 26.53 530 VAL A O 1
ATOM 871 N N . ASN A 1 114 ? 36.023 46.411 15.440 1.00 24.25 531 ASN A N 1
ATOM 872 C CA . ASN A 1 114 ? 35.627 46.350 16.838 1.00 25.77 531 ASN A CA 1
ATOM 873 C C . ASN A 1 114 ? 34.103 46.254 17.049 1.00 26.52 531 ASN A C 1
ATOM 874 O O . ASN A 1 114 ? 33.611 45.361 17.756 1.00 26.13 531 ASN A O 1
ATOM 879 N N . ARG A 1 115 ? 33.366 47.177 16.435 1.00 25.78 532 ARG A N 1
ATOM 880 C CA . ARG A 1 115 ? 31.908 47.184 16.527 1.00 26.79 532 ARG A CA 1
ATOM 881 C C . ARG A 1 115 ? 31.324 45.804 16.208 1.00 28.72 532 ARG A C 1
ATOM 882 O O . ARG A 1 115 ? 30.443 45.330 16.925 1.00 29.83 532 ARG A O 1
ATOM 890 N N . GLU A 1 116 ? 31.838 45.153 15.161 1.00 26.23 533 GLU A N 1
ATOM 891 C CA . GLU A 1 116 ? 31.354 43.830 14.761 1.00 26.13 533 GLU A CA 1
ATOM 892 C C . GLU A 1 116 ? 31.590 42.795 15.846 1.00 27.43 533 GLU A C 1
ATOM 893 O O . GLU A 1 116 ? 30.728 41.955 16.100 1.00 27.55 533 GLU A O 1
ATOM 899 N N . VAL A 1 117 ? 32.768 42.839 16.468 1.00 28.36 534 VAL A N 1
ATOM 900 C CA . VAL A 1 117 ? 33.089 41.905 17.548 1.00 29.65 534 VAL A CA 1
ATOM 901 C C . VAL A 1 117 ? 32.165 42.141 18.748 1.00 31.73 534 VAL A C 1
ATOM 902 O O . VAL A 1 117 ? 31.596 41.190 19.300 1.00 31.49 534 VAL A O 1
ATOM 906 N N . GLU A 1 118 ? 31.998 43.411 19.120 1.00 31.07 535 GLU A N 1
ATOM 907 C CA . GLU A 1 118 ? 31.057 43.787 20.170 1.00 31.82 535 GLU A CA 1
ATOM 908 C C . GLU A 1 118 ? 29.653 43.224 19.931 1.00 32.27 535 GLU A C 1
ATOM 909 O O . GLU A 1 118 ? 29.080 42.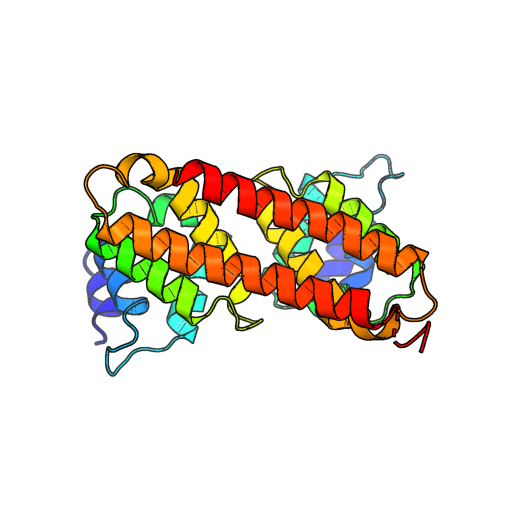607 20.833 1.00 34.64 535 GLU A O 1
ATOM 915 N N . LYS A 1 119 ? 29.108 43.432 18.729 1.00 31.74 536 LYS A N 1
ATOM 916 C CA . LYS A 1 119 ? 27.771 42.923 18.384 1.00 32.23 536 LYS A CA 1
ATOM 917 C C . LYS A 1 119 ? 27.650 41.410 18.599 1.00 36.14 536 LYS A C 1
ATOM 918 O O . LYS A 1 119 ? 26.618 40.921 19.058 1.00 37.70 536 LYS A O 1
ATOM 924 N N . ALA A 1 120 ? 28.713 40.675 18.289 1.00 34.22 537 ALA A N 1
ATOM 925 C CA . ALA A 1 120 ? 28.724 39.241 18.530 1.00 34.86 537 ALA A CA 1
ATOM 926 C C . ALA A 1 120 ? 28.717 38.938 20.036 1.00 39.93 537 ALA A C 1
ATOM 927 O O . ALA A 1 120 ? 27.975 38.058 20.484 1.00 40.21 537 ALA A O 1
ATOM 929 N N . GLU A 1 121 ? 29.545 39.653 20.806 1.00 39.12 538 GLU A N 1
ATOM 930 C CA . GLU A 1 121 ? 29.538 39.545 22.270 1.00 39.07 538 GLU A CA 1
ATOM 931 C C . GLU A 1 121 ? 28.124 39.733 22.809 1.00 40.88 538 GLU A C 1
ATOM 932 O O . GLU A 1 121 ? 27.656 38.960 23.653 1.00 41.14 538 GLU A O 1
ATOM 938 N N . LEU A 1 122 ? 27.448 40.756 22.294 1.00 39.11 539 LEU A N 1
ATOM 939 C CA . LEU A 1 122 ? 26.087 41.083 22.705 1.00 39.85 539 LEU A CA 1
ATOM 940 C C . LEU A 1 122 ? 25.099 39.974 22.350 1.00 43.06 539 LEU A C 1
ATOM 941 O O . LEU A 1 122 ? 24.080 39.791 23.021 1.00 46.22 539 LEU A O 1
ATOM 946 N N . ALA A 1 123 ? 25.404 39.228 21.297 1.00 41.97 540 ALA A N 1
ATOM 947 C CA . ALA A 1 123 ? 24.535 38.145 20.881 1.00 41.97 540 ALA A CA 1
ATOM 948 C C . ALA A 1 123 ? 24.660 36.964 21.835 1.00 45.16 540 ALA A C 1
ATOM 949 O O . ALA A 1 123 ? 23.703 36.212 22.019 1.00 49.63 540 ALA A O 1
ATOM 951 N N . ILE A 1 124 ? 25.835 36.808 22.443 1.00 43.42 541 ILE A N 1
ATOM 952 C CA . ILE A 1 124 ? 26.076 35.715 23.388 1.00 46.67 541 ILE A CA 1
ATOM 953 C C . ILE A 1 124 ? 25.428 36.032 24.735 1.00 48.56 541 ILE A C 1
ATOM 954 O O . ILE A 1 124 ? 25.075 35.135 25.500 1.00 54.63 541 ILE A O 1
ATOM 959 N N . VAL A 1 125 ? 25.233 37.315 25.009 1.00 46.53 542 VAL A N 1
ATOM 960 C CA . VAL A 1 125 ? 24.670 37.725 26.288 1.00 44.40 542 VAL A CA 1
ATOM 961 C C . VAL A 1 125 ? 23.257 38.290 26.133 1.00 41.04 542 VAL A C 1
ATOM 962 O O . VAL A 1 125 ? 22.404 37.702 25.454 1.00 43.18 542 VAL A O 1
ATOM 966 N N . LEU B 1 4 ? 43.816 4.368 6.217 1.00 42.34 421 LEU B N 1
ATOM 967 C CA . LEU B 1 4 ? 43.081 5.601 5.911 1.00 44.15 421 LEU B CA 1
ATOM 968 C C . LEU B 1 4 ? 42.894 6.463 7.158 1.00 41.54 421 LEU B C 1
ATOM 969 O O . LEU B 1 4 ? 42.616 5.934 8.242 1.00 42.29 421 LEU B O 1
ATOM 974 N N . LYS B 1 5 ? 43.033 7.781 7.008 1.00 37.11 422 LYS B N 1
ATOM 975 C CA . LYS B 1 5 ? 42.729 8.705 8.109 1.00 38.33 422 LYS B CA 1
ATOM 976 C C . LYS B 1 5 ? 41.211 8.750 8.312 1.00 38.04 422 LYS B C 1
ATOM 977 O O . LYS B 1 5 ? 40.456 8.646 7.335 1.00 39.39 422 LYS B O 1
ATOM 983 N N . PRO B 1 6 ? 40.766 8.887 9.578 1.00 35.63 423 PRO B N 1
ATOM 984 C CA . PRO B 1 6 ? 39.331 8.926 9.901 1.00 35.68 423 PRO B CA 1
ATOM 985 C C . PRO B 1 6 ? 38.518 9.864 9.008 1.00 36.71 423 PRO B C 1
ATOM 986 O O . PRO B 1 6 ? 37.389 9.506 8.660 1.00 39.65 423 PRO B O 1
ATOM 990 N N . TRP B 1 7 ? 39.066 11.022 8.633 1.00 37.95 424 TRP B N 1
ATOM 991 C CA . TRP B 1 7 ? 38.309 11.952 7.790 1.00 37.61 424 TRP B CA 1
ATOM 992 C C . TRP B 1 7 ? 38.072 11.422 6.386 1.00 37.08 424 TRP B C 1
ATOM 993 O O . TRP B 1 7 ? 37.013 11.669 5.804 1.00 37.75 424 TRP B O 1
ATOM 1004 N N . GLN B 1 8 ? 39.036 10.668 5.863 1.00 36.03 425 GLN B N 1
ATOM 1005 C CA . GLN B 1 8 ? 38.884 10.049 4.548 1.00 36.67 425 GLN B CA 1
ATOM 1006 C C . GLN B 1 8 ? 37.745 9.011 4.554 1.00 37.73 425 GLN B C 1
ATOM 1007 O O . GLN B 1 8 ? 36.867 9.036 3.687 1.00 36.64 425 GLN B O 1
ATOM 1013 N N . LYS B 1 9 ? 37.735 8.131 5.553 1.00 39.49 426 LYS B N 1
ATOM 1014 C CA . LYS B 1 9 ? 36.639 7.173 5.700 1.00 42.36 426 LYS B CA 1
ATOM 1015 C C . LYS B 1 9 ? 35.307 7.911 5.785 1.00 43.63 426 LYS B C 1
ATOM 1016 O O . LYS B 1 9 ? 34.344 7.560 5.093 1.00 41.53 426 LYS B O 1
ATOM 1022 N N . ALA B 1 10 ? 35.276 8.946 6.626 1.00 42.68 427 ALA B N 1
A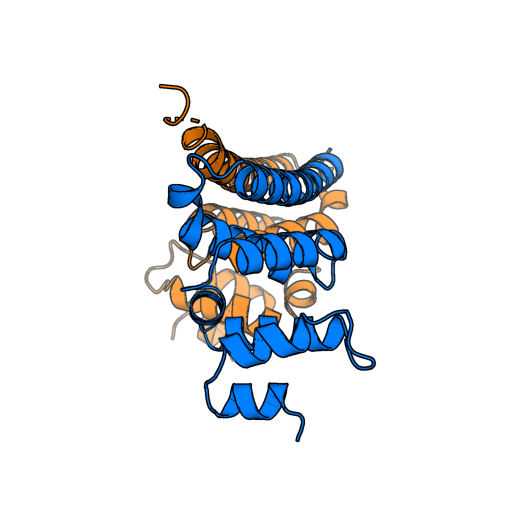TOM 1023 C CA . ALA B 1 10 ? 34.062 9.710 6.874 1.00 40.95 427 ALA B CA 1
ATOM 1024 C C . ALA B 1 10 ? 33.460 10.266 5.581 1.00 39.88 427 ALA B C 1
ATOM 1025 O O . ALA B 1 10 ? 32.236 10.261 5.396 1.00 38.77 427 ALA B O 1
ATOM 1027 N N . PHE B 1 11 ? 34.332 10.728 4.689 1.00 38.72 428 PHE B N 1
ATOM 1028 C CA . PHE B 1 11 ? 33.919 11.308 3.418 1.00 37.36 428 PHE B CA 1
ATOM 1029 C C . PHE B 1 11 ? 33.447 10.245 2.416 1.00 39.03 428 PHE B C 1
ATOM 1030 O O . PHE B 1 11 ? 32.549 10.499 1.613 1.00 38.43 428 PHE B O 1
ATOM 1038 N N . ARG B 1 12 ? 34.071 9.066 2.448 1.00 40.62 429 ARG B N 1
ATOM 1039 C CA . ARG B 1 12 ? 33.702 7.973 1.544 1.00 39.14 429 ARG B CA 1
ATOM 1040 C C . ARG B 1 12 ? 32.335 7.378 1.909 1.00 38.72 429 ARG B C 1
ATOM 1041 O O . ARG B 1 12 ? 31.531 7.066 1.033 1.00 40.29 429 ARG B O 1
ATOM 1049 N N . GLN B 1 13 ? 32.075 7.216 3.203 1.00 41.33 430 GLN B N 1
ATOM 1050 C CA . GLN B 1 13 ? 30.714 6.988 3.693 1.00 40.87 430 GLN B CA 1
ATOM 1051 C C . GLN B 1 13 ? 30.039 8.356 3.633 1.00 41.93 430 GLN B C 1
ATOM 1052 O O . GLN B 1 13 ? 30.675 9.340 3.257 1.00 42.27 430 GLN B O 1
ATOM 1058 N N . GLY B 1 14 ? 28.770 8.457 3.995 1.00 42.78 431 GLY B N 1
ATOM 1059 C CA . GLY B 1 14 ? 28.135 9.760 3.890 1.00 43.72 431 GLY B CA 1
ATOM 1060 C C . GLY B 1 14 ? 28.259 10.662 5.105 1.00 42.90 431 GLY B C 1
ATOM 1061 O O . GLY B 1 14 ? 27.577 11.686 5.157 1.00 45.40 431 GLY B O 1
ATOM 1062 N N . ARG B 1 15 ? 29.117 10.301 6.066 1.00 41.44 432 ARG B N 1
ATOM 1063 C CA . ARG B 1 15 ? 29.152 10.967 7.376 1.00 40.48 432 ARG B CA 1
ATOM 1064 C C . ARG B 1 15 ? 29.892 12.306 7.337 1.00 40.90 432 ARG B C 1
ATOM 1065 O O . ARG B 1 15 ? 30.964 12.467 7.937 1.00 41.42 432 ARG B O 1
ATOM 1073 N N . TYR B 1 16 ? 29.292 13.270 6.648 1.00 38.34 433 TYR B N 1
ATOM 1074 C CA . TYR B 1 16 ? 29.939 14.541 6.365 1.00 41.25 433 TYR B CA 1
ATOM 1075 C C . TYR B 1 16 ? 30.158 15.395 7.613 1.00 39.79 433 TYR B C 1
ATOM 1076 O O . TYR B 1 16 ? 31.177 16.083 7.737 1.00 40.53 433 TYR B O 1
ATOM 1085 N N . ALA B 1 17 ? 29.202 15.360 8.532 1.00 37.97 434 ALA B N 1
ATOM 1086 C CA . ALA B 1 17 ? 29.353 16.072 9.790 1.00 38.78 434 ALA B CA 1
ATOM 1087 C C . ALA B 1 17 ? 30.559 15.513 10.553 1.00 38.23 434 ALA B C 1
ATOM 1088 O O . ALA B 1 17 ? 31.357 16.270 11.117 1.00 35.46 434 ALA B O 1
ATOM 1090 N N . ALA B 1 18 ? 30.700 14.188 10.545 1.00 38.47 435 ALA B N 1
ATOM 1091 C CA . ALA B 1 18 ? 31.785 13.540 11.275 1.00 38.13 435 ALA B CA 1
ATOM 1092 C C . ALA B 1 18 ? 33.129 13.899 10.652 1.00 37.76 435 ALA B C 1
ATOM 1093 O O . ALA B 1 18 ? 34.116 14.124 11.361 1.00 37.17 435 ALA B O 1
ATOM 1095 N N . ALA B 1 19 ? 33.147 13.947 9.323 1.00 37.46 436 ALA B N 1
ATOM 1096 C CA . ALA B 1 19 ? 34.320 14.338 8.545 1.00 37.36 436 ALA B CA 1
ATOM 1097 C C . ALA B 1 19 ? 34.942 15.651 9.043 1.00 35.19 436 ALA B C 1
ATOM 1098 O O . ALA B 1 19 ? 36.154 15.736 9.292 1.00 33.58 436 ALA B O 1
ATOM 1100 N N . VAL B 1 20 ? 34.103 16.671 9.174 1.00 34.77 437 VAL B N 1
ATOM 1101 C CA . VAL B 1 20 ? 34.519 17.956 9.717 1.00 34.81 437 VAL B CA 1
ATOM 1102 C C . VAL B 1 20 ? 35.114 17.820 11.119 1.00 35.02 437 VAL B C 1
ATOM 1103 O O . VAL B 1 20 ? 36.156 18.410 11.436 1.00 35.03 437 VAL B O 1
ATOM 1107 N N . ASP B 1 21 ? 34.464 17.035 11.965 1.00 33.86 438 ASP B N 1
ATOM 1108 C CA . ASP B 1 21 ? 34.999 16.830 13.297 1.00 34.00 438 ASP B CA 1
ATOM 1109 C C . ASP B 1 21 ? 36.367 16.161 13.221 1.00 33.08 438 ASP B C 1
ATOM 1110 O O . ASP B 1 21 ? 37.252 16.448 14.027 1.00 34.34 438 ASP B O 1
ATOM 1115 N N . ASP B 1 22 ? 36.548 15.293 12.234 1.00 33.54 439 ASP B N 1
ATOM 1116 C CA . ASP B 1 22 ? 37.820 14.594 12.069 1.00 33.40 439 ASP B CA 1
ATOM 1117 C C . ASP B 1 22 ? 38.990 15.480 11.598 1.00 34.25 439 ASP B C 1
ATOM 1118 O O . ASP B 1 22 ? 40.064 15.441 12.200 1.00 34.57 439 ASP B O 1
ATOM 1123 N N . VAL B 1 23 ? 38.805 16.293 10.555 1.00 34.30 440 VAL B N 1
ATOM 1124 C CA . VAL B 1 23 ? 39.913 17.158 10.130 1.00 33.11 440 VAL B CA 1
ATOM 1125 C C . VAL B 1 23 ? 40.229 18.212 11.195 1.00 33.50 440 VAL B C 1
ATOM 1126 O O . VAL B 1 23 ? 41.383 18.634 11.325 1.00 32.66 440 VAL B O 1
ATOM 1130 N N . LEU B 1 24 ? 39.216 18.615 11.966 1.00 33.13 441 LEU B N 1
ATOM 1131 C CA . LEU B 1 24 ? 39.412 19.632 13.011 1.00 34.57 441 LEU B CA 1
ATOM 1132 C C . LEU B 1 24 ? 39.905 19.067 14.354 1.00 33.72 441 LEU B C 1
ATOM 1133 O O . LEU B 1 24 ? 40.100 19.821 15.310 1.00 35.25 441 LEU B O 1
ATOM 1138 N N . ASN B 1 25 ? 40.115 17.751 14.416 1.00 32.43 442 ASN B N 1
ATOM 1139 C CA . ASN B 1 25 ? 40.643 17.109 15.620 1.00 33.50 442 ASN B CA 1
ATOM 1140 C C . ASN B 1 25 ? 42.175 17.178 15.724 1.00 34.32 442 ASN B C 1
ATOM 1141 O O . ASN B 1 25 ? 42.901 16.382 15.118 1.00 35.68 442 ASN B O 1
ATOM 1146 N N . THR B 1 26 ? 42.645 18.112 16.543 1.00 34.13 443 THR B N 1
ATOM 1147 C CA . THR B 1 26 ? 44.036 18.528 16.537 1.00 32.52 443 THR B CA 1
ATOM 1148 C C . THR B 1 26 ? 44.922 17.590 17.335 1.00 32.39 443 THR B C 1
ATOM 1149 O O . THR B 1 26 ? 46.154 17.666 17.255 1.00 32.59 443 THR B O 1
ATOM 1153 N N . THR B 1 27 ? 44.299 16.712 18.114 1.00 34.77 444 THR B N 1
ATOM 1154 C CA . THR B 1 27 ? 45.062 15.773 18.940 1.00 35.86 444 THR B CA 1
ATOM 1155 C C . THR B 1 27 ? 45.121 14.383 18.319 1.00 35.36 444 THR B C 1
ATOM 1156 O O . THR B 1 27 ? 45.687 13.455 18.905 1.00 35.68 444 THR B O 1
ATOM 1160 N N . ALA B 1 28 ? 44.533 14.246 17.134 1.00 34.24 445 ALA B N 1
ATOM 1161 C CA . ALA B 1 28 ? 44.704 13.041 16.339 1.00 33.49 445 ALA B CA 1
ATOM 1162 C C . ALA B 1 28 ? 46.138 12.998 15.807 1.00 35.25 445 ALA B C 1
ATOM 1163 O O . ALA B 1 28 ? 46.692 14.029 15.420 1.00 36.13 445 ALA B O 1
ATOM 1165 N N . PRO B 1 29 ? 46.754 11.805 15.811 1.00 39.03 446 PRO B N 1
ATOM 1166 C CA . PRO B 1 29 ? 48.116 11.591 15.294 1.00 38.86 446 PRO B CA 1
ATOM 1167 C C . PRO B 1 29 ? 48.317 12.006 13.841 1.00 35.88 446 PRO B C 1
ATOM 1168 O O . PRO B 1 29 ? 49.400 12.462 13.464 1.00 35.58 446 PRO B O 1
ATOM 1172 N N . SER B 1 30 ? 47.286 11.844 13.028 1.00 35.50 447 SER B N 1
ATOM 1173 C CA . SER B 1 30 ? 47.417 12.140 11.606 1.00 36.10 447 SER B CA 1
ATOM 1174 C C . SER B 1 30 ? 46.957 13.557 11.284 1.00 35.00 447 SER B C 1
ATOM 1175 O O . SER B 1 30 ? 46.900 13.932 10.110 1.00 32.93 447 SER B O 1
ATOM 1178 N N . TYR B 1 31 ? 46.643 14.337 12.321 1.00 31.95 448 TYR B N 1
ATOM 1179 C CA . TYR B 1 31 ? 46.144 15.703 12.141 1.00 32.00 448 TYR B CA 1
ATOM 1180 C C . TYR B 1 31 ? 47.095 16.579 11.319 1.00 31.69 448 TYR B C 1
ATOM 1181 O O . TYR B 1 31 ? 48.311 16.580 11.533 1.00 32.22 448 TYR B O 1
ATOM 1190 N N . ASP B 1 32 ? 46.535 17.299 10.355 1.00 30.72 449 ASP B N 1
ATOM 1191 C CA . ASP B 1 32 ? 47.310 18.262 9.590 1.00 29.89 449 ASP B CA 1
ATOM 1192 C C . ASP B 1 32 ? 46.509 19.544 9.593 1.00 28.35 449 ASP B C 1
ATOM 1193 O O . ASP B 1 32 ? 45.429 19.603 8.989 1.00 28.95 449 ASP B O 1
ATOM 1198 N N . PRO B 1 33 ? 47.031 20.572 10.280 1.00 26.45 450 PRO B N 1
ATOM 1199 C CA . PRO B 1 33 ? 46.321 21.859 10.377 1.00 26.40 450 PRO B CA 1
ATOM 1200 C C . PRO B 1 33 ? 45.984 22.416 8.982 1.00 28.31 450 PRO B C 1
ATOM 1201 O O . PRO B 1 33 ? 44.881 22.980 8.796 1.00 24.61 450 PRO B O 1
ATOM 1205 N N . VAL B 1 34 ? 46.912 22.233 8.030 1.00 23.77 451 VAL B N 1
ATOM 1206 C CA . VAL B 1 34 ? 46.745 22.746 6.684 1.00 25.54 451 VAL B CA 1
ATOM 1207 C C . VAL B 1 34 ? 45.556 22.093 5.994 1.00 25.31 451 VAL B C 1
ATOM 1208 O O . VAL B 1 34 ? 44.855 22.735 5.204 1.00 25.00 451 VAL B O 1
ATOM 1212 N N . ILE B 1 35 ? 45.322 20.822 6.305 1.00 24.13 452 ILE B N 1
ATOM 1213 C CA . ILE B 1 35 ? 44.169 20.128 5.759 1.00 24.03 452 ILE B CA 1
ATOM 1214 C C . ILE B 1 35 ? 42.873 20.794 6.262 1.00 26.13 452 ILE B C 1
ATOM 1215 O O . ILE B 1 35 ? 41.967 21.094 5.460 1.00 27.86 452 ILE B O 1
ATOM 1220 N N . ALA B 1 36 ? 42.816 21.062 7.572 1.00 24.90 453 ALA B N 1
ATOM 1221 C CA . ALA B 1 36 ? 41.701 21.785 8.199 1.00 26.19 453 ALA B CA 1
ATOM 1222 C C . ALA B 1 36 ? 41.433 23.139 7.545 1.00 24.78 453 ALA B C 1
ATOM 1223 O O . ALA B 1 36 ? 40.293 23.455 7.202 1.00 25.96 453 ALA B O 1
ATOM 1225 N N . LEU B 1 37 ? 42.485 23.939 7.404 1.00 23.63 454 LEU B N 1
ATOM 1226 C CA . LEU B 1 37 ? 42.399 25.228 6.744 1.00 24.01 454 LEU B CA 1
ATOM 1227 C C . LEU B 1 37 ? 41.942 25.048 5.301 1.00 27.43 454 LEU B C 1
ATOM 1228 O O . LEU B 1 37 ? 41.081 25.788 4.813 1.00 28.09 454 LEU B O 1
ATOM 1233 N N . THR B 1 38 ? 42.511 24.061 4.619 1.00 24.99 455 THR B N 1
ATOM 1234 C CA . THR B 1 38 ? 42.074 23.745 3.269 1.00 25.16 455 THR B CA 1
ATOM 1235 C C . THR B 1 38 ? 40.561 23.482 3.171 1.00 28.62 455 THR B C 1
ATOM 1236 O O . THR B 1 38 ? 39.870 24.119 2.359 1.00 26.60 455 THR B O 1
ATOM 1240 N N . LEU B 1 39 ? 40.050 22.554 3.987 1.00 27.44 456 LEU B N 1
ATOM 1241 C CA . LEU B 1 39 ? 38.625 22.211 3.938 1.00 28.52 456 LEU B CA 1
ATOM 1242 C C . LEU B 1 39 ? 37.722 23.395 4.290 1.00 30.75 456 LEU B C 1
ATOM 1243 O O . LEU B 1 39 ? 36.745 23.675 3.588 1.00 29.54 456 LEU B O 1
ATOM 1248 N N . LEU B 1 40 ? 38.048 24.085 5.381 1.00 29.70 457 LEU B N 1
ATOM 1249 C CA . LEU B 1 40 ? 37.258 25.237 5.804 1.00 28.98 457 LEU B CA 1
ATOM 1250 C C . LEU B 1 40 ? 37.286 26.376 4.773 1.00 30.89 457 LEU B C 1
ATOM 1251 O O . LEU B 1 40 ? 36.257 27.013 4.529 1.00 31.80 457 LEU B O 1
ATOM 1256 N N . THR B 1 41 ? 38.444 26.619 4.154 1.00 29.67 458 THR B N 1
ATOM 1257 C CA . THR B 1 41 ? 38.506 27.590 3.054 1.00 30.30 458 THR B CA 1
ATOM 1258 C C . THR B 1 41 ? 37.880 27.066 1.748 1.00 33.11 458 THR B C 1
ATOM 1259 O O . THR B 1 41 ? 37.400 27.855 0.924 1.00 33.42 458 THR B O 1
ATOM 1263 N N . ALA B 1 42 ? 37.888 25.748 1.554 1.00 31.08 459 ALA B N 1
ATOM 1264 C CA . ALA B 1 42 ? 37.208 25.170 0.398 1.00 31.36 459 ALA B CA 1
ATOM 1265 C C . ALA B 1 42 ? 35.695 25.370 0.513 1.00 36.35 459 ALA B C 1
ATOM 1266 O O . ALA B 1 42 ? 35.029 25.727 -0.459 1.00 37.93 459 ALA B O 1
ATOM 1268 N N . LEU B 1 43 ? 35.152 25.143 1.705 1.00 33.90 460 LEU B N 1
ATOM 1269 C CA . LEU B 1 43 ? 33.717 25.297 1.907 1.00 35.24 460 LEU B CA 1
ATOM 1270 C C . LEU B 1 43 ? 33.282 26.751 1.724 1.00 36.89 460 LEU B C 1
ATOM 1271 O O . LEU B 1 43 ? 32.206 27.009 1.190 1.00 36.67 460 LEU B O 1
ATOM 1276 N N . ARG B 1 44 ? 34.120 27.691 2.169 1.00 38.02 461 ARG B N 1
ATOM 1277 C CA . ARG B 1 44 ? 33.832 29.122 2.020 1.00 36.48 461 ARG B CA 1
ATOM 1278 C C . ARG B 1 44 ? 33.782 29.489 0.546 1.00 36.25 461 ARG B C 1
ATOM 1279 O O . ARG B 1 44 ? 32.892 30.208 0.097 1.00 35.35 461 ARG B O 1
ATOM 1287 N N . HIS B 1 45 ? 34.747 28.973 -0.202 1.00 37.78 462 HIS B N 1
ATOM 1288 C CA . HIS B 1 45 ? 34.835 29.244 -1.620 1.00 37.36 462 HIS B CA 1
ATOM 1289 C C . HIS B 1 45 ? 33.580 28.726 -2.311 1.00 38.70 462 HIS B C 1
ATOM 1290 O O . HIS B 1 45 ? 33.089 29.332 -3.255 1.00 41.60 462 HIS B O 1
ATOM 1297 N N . ARG B 1 46 ? 33.045 27.617 -1.816 1.00 39.03 463 ARG B N 1
ATOM 1298 C CA . ARG B 1 46 ? 31.865 27.015 -2.424 1.00 37.81 463 ARG B CA 1
ATOM 1299 C C . ARG B 1 46 ? 30.561 27.548 -1.829 1.00 36.18 463 ARG B C 1
ATOM 1300 O O . ARG B 1 46 ? 29.490 27.023 -2.118 1.00 35.35 463 ARG B O 1
ATOM 1308 N N . SER B 1 47 ? 30.661 28.601 -1.020 1.00 37.68 464 SER B N 1
ATOM 1309 C CA . SER B 1 47 ? 29.499 29.197 -0.348 1.00 38.26 464 SER B CA 1
ATOM 1310 C C . SER B 1 47 ? 28.691 28.192 0.458 1.00 37.02 464 SER B C 1
ATOM 1311 O O . SER B 1 47 ? 27.460 28.184 0.395 1.00 41.96 464 SER B O 1
ATOM 1314 N N . ALA B 1 48 ? 29.384 27.359 1.224 1.00 35.60 465 ALA B N 1
ATOM 1315 C CA . ALA B 1 48 ? 28.723 26.309 1.975 1.00 40.06 465 ALA B CA 1
ATOM 1316 C C . ALA B 1 48 ? 29.227 26.238 3.413 1.0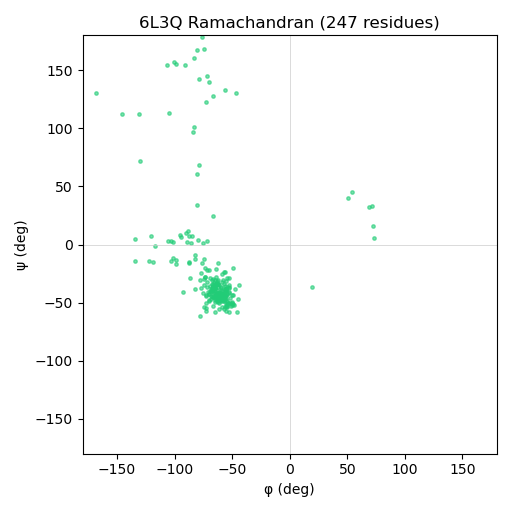0 40.40 465 ALA B C 1
ATOM 1317 O O . ALA B 1 48 ? 28.836 25.339 4.167 1.00 39.60 465 ALA B O 1
ATOM 1319 N N . LEU B 1 49 ? 30.092 27.185 3.782 1.00 39.13 466 LEU B N 1
ATOM 1320 C CA . LEU B 1 49 ? 30.668 27.219 5.123 1.00 36.48 466 LEU B CA 1
ATOM 1321 C C . LEU B 1 49 ? 29.584 27.275 6.176 1.00 40.05 466 LEU B C 1
ATOM 1322 O O . LEU B 1 49 ? 29.613 26.530 7.145 1.00 43.44 466 LEU B O 1
ATOM 1327 N N . ARG B 1 50 ? 28.608 28.148 5.983 1.00 41.89 467 ARG B N 1
ATOM 1328 C CA . ARG B 1 50 ? 27.534 28.251 6.951 1.00 43.09 467 ARG B CA 1
ATOM 1329 C C . ARG B 1 50 ? 26.750 26.948 7.049 1.00 45.25 467 ARG B C 1
ATOM 1330 O O . ARG B 1 50 ? 26.514 26.432 8.150 1.00 43.97 467 ARG B O 1
ATOM 1338 N N . GLU B 1 51 ? 26.355 26.417 5.895 1.00 44.40 468 GLU B N 1
ATOM 1339 C CA . GLU B 1 51 ? 25.528 25.220 5.870 1.00 45.52 468 GLU B CA 1
ATOM 1340 C C . GLU B 1 51 ? 26.230 24.059 6.547 1.00 45.03 468 GLU B C 1
ATOM 1341 O O . GLU B 1 51 ? 25.618 23.322 7.327 1.00 48.49 468 GLU B O 1
ATOM 1347 N N . ALA B 1 52 ? 27.522 23.926 6.274 1.00 42.29 469 ALA B N 1
ATOM 1348 C CA . ALA B 1 52 ? 28.337 22.902 6.916 1.00 44.11 469 ALA B CA 1
ATOM 1349 C C . ALA B 1 52 ? 28.322 23.052 8.431 1.00 42.91 469 ALA B C 1
ATOM 1350 O O . ALA B 1 52 ? 28.396 22.066 9.169 1.00 42.11 469 ALA B O 1
ATOM 1352 N N . LEU B 1 53 ? 28.222 24.293 8.890 1.00 41.44 470 LEU B N 1
ATOM 1353 C CA . LEU B 1 53 ? 28.362 24.574 10.305 1.00 42.89 470 LEU B CA 1
ATOM 1354 C C . LEU B 1 53 ? 27.039 24.446 11.062 1.00 45.99 470 LEU B C 1
ATOM 1355 O O . LEU B 1 53 ? 27.033 24.344 12.289 1.00 47.35 470 LEU B O 1
ATOM 1360 N N . GLN B 1 54 ? 25.920 24.421 10.343 1.00 45.93 471 GLN B N 1
ATOM 1361 C CA . GLN B 1 54 ? 24.624 24.424 11.015 1.00 45.09 471 GLN B CA 1
ATOM 1362 C C . GLN B 1 54 ? 24.075 23.035 11.306 1.00 44.81 471 GLN B C 1
ATOM 1363 O O . GLN B 1 54 ? 24.421 22.068 10.631 1.00 45.84 471 GLN B O 1
ATOM 1369 N N . GLY B 1 55 ? 23.222 22.956 12.328 1.00 43.63 472 GLY B N 1
ATOM 1370 C CA . GLY B 1 55 ? 22.588 21.717 12.713 1.00 38.68 472 GLY B CA 1
ATOM 1371 C C . GLY B 1 55 ? 23.543 20.735 13.351 1.00 41.71 472 GLY B C 1
ATOM 1372 O O . GLY B 1 55 ? 23.387 19.529 13.177 1.00 47.98 472 GLY B O 1
ATOM 1373 N N . ARG B 1 56 ? 24.531 21.237 14.088 1.00 43.91 473 ARG B N 1
ATOM 1374 C CA . ARG B 1 56 ? 25.473 20.370 14.794 1.00 45.11 473 ARG B CA 1
ATOM 1375 C C . ARG B 1 56 ? 25.123 20.256 16.276 1.00 51.83 473 ARG B C 1
ATOM 1376 O O . ARG B 1 56 ? 24.455 21.139 16.838 1.00 50.02 473 ARG B O 1
ATOM 1384 N N . ASP B 1 57 ? 25.574 19.181 16.918 1.00 51.53 474 ASP B N 1
ATOM 1385 C CA . ASP B 1 57 ? 25.367 19.063 18.355 1.00 52.22 474 ASP B CA 1
ATOM 1386 C C . ASP B 1 57 ? 26.413 19.883 19.108 1.00 50.43 474 ASP B C 1
ATOM 1387 O O . ASP B 1 57 ? 27.405 20.335 18.534 1.00 50.41 474 ASP B O 1
ATOM 1392 N N . GLU B 1 58 ? 26.175 20.068 20.398 1.00 53.48 475 GLU B N 1
ATOM 1393 C CA . GLU B 1 58 ? 26.998 20.928 21.227 1.00 51.62 475 GLU B CA 1
ATOM 1394 C C . GLU B 1 58 ? 28.493 20.559 21.203 1.00 53.49 475 GLU B C 1
ATOM 1395 O O . GLU B 1 58 ? 29.353 21.441 21.306 1.00 53.14 475 GLU B O 1
ATOM 1401 N N . LEU B 1 59 ? 28.809 19.274 21.040 1.00 49.82 476 LEU B N 1
ATOM 1402 C CA . LEU B 1 59 ? 30.201 18.842 21.133 1.00 48.24 476 LEU B CA 1
ATOM 1403 C C . LEU B 1 59 ? 30.959 19.200 19.870 1.00 46.31 476 LEU B C 1
ATOM 1404 O O . LEU B 1 59 ? 32.126 19.576 19.922 1.00 44.50 476 LEU B O 1
ATOM 1409 N N . SER B 1 60 ? 30.292 19.087 18.732 1.00 47.00 477 SER B N 1
ATOM 1410 C CA . SER B 1 60 ? 30.907 19.477 17.476 1.00 46.06 477 SER B CA 1
ATOM 1411 C C . SER B 1 60 ? 31.224 20.969 17.488 1.00 43.72 477 SER B C 1
ATOM 1412 O O . SER B 1 60 ? 32.308 21.387 17.066 1.00 40.38 477 SER B O 1
ATOM 1415 N N . VAL B 1 61 ? 30.273 21.759 17.985 1.00 44.63 478 VAL B N 1
ATOM 1416 C CA . VAL B 1 61 ? 30.387 23.218 17.967 1.00 43.86 478 VAL B CA 1
ATOM 1417 C C . VAL B 1 61 ? 31.486 23.738 18.893 1.00 41.67 478 VAL B C 1
ATOM 1418 O O . VAL B 1 61 ? 32.274 24.613 18.507 1.00 40.01 478 VAL B O 1
ATOM 1422 N N . ILE B 1 62 ? 31.551 23.185 20.098 1.00 40.79 479 ILE B N 1
ATOM 1423 C CA . ILE B 1 62 ? 32.609 23.536 21.033 1.00 40.97 479 ILE B CA 1
ATOM 1424 C C . ILE B 1 62 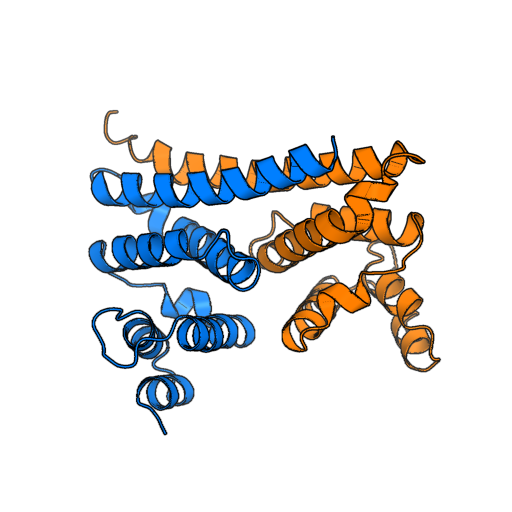? 33.979 23.228 20.448 1.00 39.47 479 ILE B C 1
ATOM 1425 O O . ILE B 1 62 ? 34.870 24.087 20.464 1.00 38.97 479 ILE B O 1
ATOM 1430 N N . ASN B 1 63 ? 34.138 22.021 19.911 1.00 39.64 480 ASN B N 1
ATOM 1431 C CA . ASN B 1 63 ? 35.368 21.671 19.196 1.00 42.49 480 ASN B CA 1
ATOM 1432 C C . ASN B 1 63 ? 35.735 22.607 18.033 1.00 38.48 480 ASN B C 1
ATOM 1433 O O . ASN B 1 63 ? 36.914 22.929 17.856 1.00 34.96 480 ASN B O 1
ATOM 1438 N N . ILE B 1 64 ? 34.744 23.062 17.265 1.00 35.81 481 ILE B N 1
ATOM 1439 C CA . ILE B 1 64 ? 35.030 23.993 16.176 1.00 35.71 481 ILE B CA 1
ATOM 1440 C C . ILE B 1 64 ? 35.466 25.357 16.718 1.00 35.62 481 ILE B C 1
ATOM 1441 O O . ILE B 1 64 ? 36.470 25.920 16.264 1.00 32.24 481 ILE B O 1
ATOM 1446 N N . LEU B 1 65 ? 34.726 25.868 17.701 1.00 38.91 482 LEU B N 1
ATOM 1447 C CA . LEU B 1 65 ? 35.107 27.104 18.402 1.00 37.74 482 LEU B CA 1
ATOM 1448 C C . LEU B 1 65 ? 36.558 27.045 18.877 1.00 35.71 482 LEU B C 1
ATOM 1449 O O . LEU B 1 65 ? 37.351 27.956 18.618 1.00 35.55 482 LEU B O 1
ATOM 1454 N N . ARG B 1 66 ? 36.897 25.956 19.556 1.00 34.60 483 ARG B N 1
ATOM 1455 C CA . ARG B 1 66 ? 38.248 25.719 20.059 1.00 35.08 483 ARG B CA 1
ATOM 1456 C C . ARG B 1 66 ? 39.311 25.691 18.944 1.00 32.39 483 ARG B C 1
ATOM 1457 O O . ARG B 1 66 ? 40.431 26.173 19.120 1.00 29.65 483 ARG B O 1
ATOM 1465 N N . TRP B 1 67 ? 38.958 25.136 17.792 1.00 32.22 484 TRP B N 1
ATOM 1466 C CA . TRP B 1 67 ? 39.893 25.113 16.681 1.00 29.50 484 TRP B CA 1
ATOM 1467 C C . TRP B 1 67 ? 40.128 26.549 16.216 1.00 29.00 484 TRP B C 1
ATOM 1468 O O . TRP B 1 67 ? 41.281 26.999 16.119 1.00 27.36 484 TRP B O 1
ATOM 1479 N N . ALA B 1 68 ? 39.039 27.258 15.927 1.00 25.41 485 ALA B N 1
ATOM 1480 C CA . ALA B 1 68 ? 39.126 28.674 15.605 1.00 25.91 485 ALA B CA 1
ATOM 1481 C C . ALA B 1 68 ? 40.050 29.419 16.586 1.00 27.42 485 ALA B C 1
ATOM 1482 O O . ALA B 1 68 ? 40.926 30.182 16.160 1.00 26.71 485 ALA B O 1
ATOM 1484 N N . GLY B 1 69 ? 39.873 29.171 17.888 1.00 26.20 486 GLY B N 1
ATOM 1485 C CA . GLY B 1 69 ? 40.667 29.825 18.916 1.00 25.04 486 GLY B CA 1
ATOM 1486 C C . GLY B 1 69 ? 42.149 29.486 18.899 1.00 26.75 486 GLY B C 1
ATOM 1487 O O . GLY B 1 69 ? 42.995 30.302 19.274 1.00 26.61 486 GLY B O 1
ATOM 1488 N N . LYS B 1 70 ? 42.471 28.276 18.464 1.00 25.76 487 LYS B N 1
ATOM 1489 C CA . LYS B 1 70 ? 43.856 27.846 18.371 1.00 24.60 487 LYS B CA 1
ATOM 1490 C C . LYS B 1 70 ? 44.617 28.620 17.307 1.00 24.57 487 LYS B C 1
ATOM 1491 O O . LYS B 1 70 ? 45.826 28.825 17.420 1.00 21.86 487 LYS B O 1
ATOM 1497 N N . TYR B 1 71 ? 43.913 29.053 16.263 1.00 26.45 488 TYR B N 1
ATOM 1498 C CA . TYR B 1 71 ? 44.620 29.562 15.091 1.00 25.33 488 TYR B CA 1
ATOM 1499 C C . TYR B 1 71 ? 44.351 31.013 14.739 1.00 25.83 488 TYR B C 1
ATOM 1500 O O . TYR B 1 71 ? 45.105 31.602 13.969 1.00 27.37 488 TYR B O 1
ATOM 1509 N N . VAL B 1 72 ? 43.290 31.581 15.309 1.00 27.20 489 VAL B N 1
ATOM 1510 C CA . VAL B 1 72 ? 42.907 32.979 15.060 1.00 27.75 489 VAL B CA 1
ATOM 1511 C C . VAL B 1 72 ? 44.106 33.958 15.088 1.00 29.10 489 VAL B C 1
ATOM 1512 O O . VAL B 1 72 ? 44.155 34.903 14.308 1.00 28.61 489 VAL B O 1
ATOM 1516 N N . ALA B 1 73 ? 45.090 33.711 15.949 1.00 28.32 490 ALA B N 1
ATOM 1517 C CA . ALA B 1 73 ? 46.247 34.598 16.027 1.00 27.35 490 ALA B CA 1
ATOM 1518 C C . ALA B 1 73 ? 47.357 34.293 15.016 1.00 29.24 490 ALA B C 1
ATOM 1519 O O . ALA B 1 73 ? 48.437 34.881 15.094 1.00 30.26 490 ALA B O 1
ATOM 1521 N N . ASP B 1 74 ? 47.095 33.373 14.087 1.00 29.60 491 ASP B N 1
ATOM 1522 C CA . ASP B 1 74 ? 48.038 33.009 13.028 1.00 27.36 491 ASP B CA 1
ATOM 1523 C C . ASP B 1 74 ? 47.537 33.650 11.721 1.00 31.10 491 ASP B C 1
ATOM 1524 O O . ASP B 1 74 ? 46.477 33.272 11.207 1.00 30.74 491 ASP B O 1
ATOM 1529 N N . PRO B 1 75 ? 48.293 34.624 11.179 1.00 30.53 492 PRO B N 1
ATOM 1530 C CA . PRO B 1 75 ? 47.906 35.447 10.015 1.00 30.37 492 PRO B CA 1
ATOM 1531 C C . PRO B 1 75 ? 47.403 34.657 8.801 1.00 32.43 492 PRO B C 1
ATOM 1532 O O . PRO B 1 75 ? 46.734 35.220 7.924 1.00 30.73 492 PRO B O 1
ATOM 1536 N N . ARG B 1 76 ? 47.751 33.375 8.745 1.00 32.37 493 ARG B N 1
ATOM 1537 C CA . ARG B 1 76 ? 47.345 32.498 7.651 1.00 31.82 493 ARG B CA 1
ATOM 1538 C C . ARG B 1 76 ? 45.958 31.866 7.900 1.00 29.27 493 ARG B C 1
ATOM 1539 O O . ARG B 1 76 ? 45.222 31.566 6.965 1.00 29.82 493 ARG B O 1
ATOM 1547 N N . TYR B 1 77 ? 45.615 31.687 9.173 1.00 29.23 494 TYR B N 1
ATOM 1548 C CA . TYR B 1 77 ? 44.374 31.043 9.582 1.00 27.27 494 TYR B CA 1
ATOM 1549 C C . TYR B 1 77 ? 43.326 32.046 10.048 1.00 26.97 494 TYR B C 1
ATOM 1550 O O . TYR B 1 77 ? 42.144 31.701 10.186 1.00 25.68 494 TYR B O 1
ATOM 1559 N N . ARG B 1 78 ? 43.770 33.278 10.298 1.00 27.45 495 ARG B N 1
ATOM 1560 C CA . ARG B 1 78 ? 42.964 34.294 10.983 1.00 27.23 495 ARG B CA 1
ATOM 1561 C C . ARG B 1 78 ? 41.659 34.641 10.256 1.00 29.34 495 ARG B C 1
ATOM 1562 O O . ARG B 1 78 ? 40.595 34.739 10.881 1.00 29.66 495 ARG B O 1
ATOM 1570 N N . SER B 1 79 ? 41.743 34.805 8.939 1.00 28.59 496 SER B N 1
ATOM 1571 C CA . SER B 1 79 ? 40.568 35.085 8.124 1.00 26.87 496 SER B CA 1
ATOM 1572 C C . SER B 1 79 ? 39.468 34.043 8.305 1.00 27.77 496 SER B C 1
ATOM 1573 O O . SER B 1 79 ? 38.325 34.389 8.596 1.00 30.90 496 SER B O 1
ATOM 1576 N N . ILE B 1 80 ? 39.804 32.768 8.146 1.00 28.55 497 ILE B N 1
ATOM 1577 C CA . ILE B 1 80 ? 38.794 31.728 8.294 1.00 28.66 497 ILE B CA 1
ATOM 1578 C C . ILE B 1 80 ? 38.303 31.593 9.744 1.00 29.33 497 ILE B C 1
ATOM 1579 O O . ILE B 1 80 ? 37.105 31.391 9.969 1.00 29.46 497 ILE B O 1
ATOM 1584 N N . CYS B 1 81 ? 39.215 31.728 10.711 1.00 28.62 498 CYS B N 1
ATOM 1585 C CA . CYS B 1 81 ? 38.866 31.642 12.133 1.00 27.62 498 CYS B CA 1
ATOM 1586 C C . CYS B 1 81 ? 37.862 32.725 12.496 1.00 31.70 498 CYS B C 1
ATOM 1587 O O . CYS B 1 81 ? 36.844 32.459 13.154 1.00 30.71 498 CYS B O 1
ATOM 1590 N N . VAL B 1 82 ? 38.160 33.947 12.059 1.00 30.42 499 VAL B N 1
ATOM 1591 C CA . VAL B 1 82 ? 37.232 35.057 12.216 1.00 32.17 499 VAL B CA 1
ATOM 1592 C C . VAL B 1 82 ? 35.874 34.745 11.572 1.00 31.18 499 VAL B C 1
ATOM 1593 O O . VAL B 1 82 ? 34.851 34.810 12.247 1.00 33.29 499 VAL B O 1
ATOM 1597 N N . ASP B 1 83 ? 35.865 34.366 10.298 1.00 30.66 500 ASP B N 1
ATOM 1598 C CA . ASP B 1 83 ? 34.630 33.927 9.635 1.00 30.57 500 ASP B CA 1
ATOM 1599 C C . ASP B 1 83 ? 33.848 32.870 10.385 1.00 31.38 500 ASP B C 1
ATOM 1600 O O . ASP B 1 83 ? 32.652 33.007 10.587 1.00 34.36 500 ASP B O 1
ATOM 1605 N N . VAL B 1 84 ? 34.532 31.795 10.749 1.00 30.41 501 VAL B N 1
ATOM 1606 C CA . VAL B 1 84 ? 33.922 30.701 11.469 1.00 30.55 501 VAL B CA 1
ATOM 1607 C C . VAL B 1 84 ? 33.308 31.178 12.778 1.00 33.21 501 VAL B C 1
ATOM 1608 O O . VAL B 1 84 ? 32.187 30.798 13.097 1.00 34.70 501 VAL B O 1
ATOM 1612 N N . ALA B 1 85 ? 34.024 32.029 13.515 1.00 33.37 502 ALA B N 1
ATOM 1613 C CA . ALA B 1 85 ? 33.486 32.627 14.751 1.00 33.93 502 ALA B CA 1
ATOM 1614 C C . ALA B 1 85 ? 32.136 33.306 14.536 1.00 34.26 502 ALA B C 1
ATOM 1615 O O . ALA B 1 85 ? 31.153 32.950 15.177 1.00 36.47 502 ALA B O 1
ATOM 1617 N N . PHE B 1 86 ? 32.101 34.280 13.630 1.00 34.52 503 PHE B N 1
ATOM 1618 C CA . PHE B 1 86 ? 30.866 34.972 13.227 1.00 35.80 503 PHE B CA 1
ATOM 1619 C C . PHE B 1 86 ? 29.743 34.072 12.694 1.00 37.60 503 PHE B C 1
ATOM 1620 O O . PHE B 1 86 ? 28.562 34.355 12.907 1.00 39.13 503 PHE B O 1
ATOM 1628 N N . HIS B 1 87 ? 30.101 33.014 11.974 1.00 37.24 504 HIS B N 1
ATOM 1629 C CA . HIS B 1 87 ? 29.099 32.071 11.486 1.00 38.73 504 HIS B CA 1
ATOM 1630 C C . HIS B 1 87 ? 28.482 31.312 12.672 1.00 42.79 504 HIS B C 1
ATOM 1631 O O . HIS B 1 87 ? 27.270 31.075 12.708 1.00 46.99 504 HIS B O 1
ATOM 1638 N N . LEU B 1 88 ? 29.305 30.934 13.644 1.00 38.18 505 LEU B N 1
ATOM 1639 C CA . LEU B 1 88 ? 28.804 30.160 14.766 1.00 37.93 505 LEU B CA 1
ATOM 1640 C C . LEU B 1 88 ? 27.977 31.020 15.711 1.00 41.79 505 LEU B C 1
ATOM 1641 O O . LEU B 1 88 ? 27.081 30.515 16.379 1.00 43.99 505 LEU B O 1
ATOM 1646 N N . ILE B 1 89 ? 28.271 32.318 15.757 1.00 41.57 506 ILE B N 1
ATOM 1647 C CA . ILE B 1 89 ? 27.500 33.246 16.581 1.00 43.20 506 ILE B CA 1
ATOM 1648 C C . ILE B 1 89 ? 26.067 33.326 16.059 1.00 45.36 506 ILE B C 1
ATOM 1649 O O . ILE B 1 89 ? 25.110 33.044 16.780 1.00 45.01 506 ILE B O 1
ATOM 1654 N N . ASP B 1 90 ? 25.935 33.705 14.791 1.00 47.33 507 ASP B N 1
ATOM 1655 C CA . ASP B 1 90 ? 24.635 33.847 14.142 1.00 47.56 507 ASP B CA 1
ATOM 1656 C C . ASP B 1 90 ? 23.799 32.562 14.170 1.00 49.11 507 ASP B C 1
ATOM 1657 O O . ASP B 1 90 ? 22.577 32.625 14.090 1.00 49.66 507 ASP B O 1
ATOM 1662 N N . LEU B 1 91 ? 24.459 31.411 14.306 1.00 48.27 508 LEU B N 1
ATOM 1663 C CA . LEU B 1 91 ? 23.787 30.110 14.311 1.00 45.86 508 LEU B CA 1
ATOM 1664 C C . LEU B 1 91 ? 23.425 29.604 15.707 1.00 48.15 508 LEU B C 1
ATOM 1665 O O . LEU B 1 91 ? 22.355 29.046 15.906 1.00 54.30 508 LEU B O 1
ATOM 1670 N N . TYR B 1 92 ? 24.305 29.774 16.681 1.00 48.89 509 TYR B N 1
ATOM 1671 C CA . TYR B 1 92 ? 24.080 29.106 17.961 1.00 52.45 509 TYR B CA 1
ATOM 1672 C C . TYR B 1 92 ? 23.963 30.040 19.178 1.00 60.53 509 TYR B C 1
ATOM 1673 O O . TYR B 1 92 ? 23.886 29.570 20.319 1.00 64.02 509 TYR B O 1
ATOM 1682 N N . ALA B 1 93 ? 23.924 31.351 18.938 1.00 59.55 510 ALA B N 1
ATOM 1683 C CA . ALA B 1 93 ? 23.800 32.330 20.022 1.00 60.77 510 ALA B CA 1
ATOM 1684 C C . ALA B 1 93 ? 22.492 32.158 20.791 1.00 66.58 510 ALA B C 1
ATOM 1685 O O . ALA B 1 93 ? 22.335 32.675 21.897 1.00 66.22 510 ALA B O 1
ATOM 1687 N N . GLU B 1 94 ? 21.555 31.430 20.192 1.00 69.31 511 GLU B N 1
ATOM 1688 C CA . GLU B 1 94 ? 20.272 31.150 20.817 1.00 72.12 511 GLU B CA 1
ATOM 1689 C C . GLU B 1 94 ? 20.311 29.893 21.691 1.00 75.41 511 GLU B C 1
ATOM 1690 O O . GLU B 1 94 ? 19.404 29.667 22.497 1.00 77.32 511 GLU B O 1
ATOM 1696 N N . HIS B 1 95 ? 21.353 29.078 21.534 1.00 73.92 512 HIS B N 1
ATOM 1697 C CA . HIS B 1 95 ? 21.433 27.799 22.247 1.00 74.87 512 HIS B CA 1
ATOM 1698 C C . HIS B 1 95 ? 22.438 27.814 23.402 1.00 76.37 512 HIS B C 1
ATOM 1699 O O . HIS B 1 95 ? 22.651 26.788 24.064 1.00 78.50 512 HIS B O 1
ATOM 1706 N N . VAL B 1 96 ? 23.047 28.973 23.651 1.00 73.72 513 VAL B N 1
ATOM 1707 C CA . VAL B 1 96 ? 23.946 29.116 24.796 1.00 73.30 513 VAL B CA 1
ATOM 1708 C C . VAL B 1 96 ? 23.176 29.140 26.127 1.00 76.81 513 VAL B C 1
ATOM 1709 O O . VAL B 1 96 ? 23.777 29.307 27.193 1.00 77.05 513 VAL B O 1
ATOM 1713 N N . GLY B 1 97 ? 21.854 28.972 26.058 1.00 75.44 514 GLY B N 1
ATOM 1714 C CA . GLY B 1 97 ? 21.016 28.902 27.244 1.00 77.46 514 GLY B CA 1
ATOM 1715 C C . GLY B 1 97 ? 21.194 27.590 27.993 1.00 82.36 514 GLY B C 1
ATOM 1716 O O . GLY B 1 97 ? 21.554 27.580 29.180 1.00 76.77 514 GLY B O 1
ATOM 1717 N N . GLY B 1 98 ? 20.956 26.478 27.298 1.00 81.04 515 GLY B N 1
ATOM 1718 C CA . GLY B 1 98 ? 21.095 25.162 27.899 1.00 78.70 515 GLY B CA 1
ATOM 1719 C C . GLY B 1 98 ? 22.532 24.671 27.960 1.00 80.05 515 GLY B C 1
ATOM 1720 O O . GLY B 1 98 ? 22.788 23.465 27.834 1.00 79.08 515 GLY B O 1
ATOM 1721 N N . SER B 1 99 ? 23.468 25.604 28.154 1.00 77.69 516 SER B N 1
ATOM 1722 C CA . SER B 1 99 ? 24.891 25.277 28.282 1.00 72.59 516 SER B CA 1
ATOM 1723 C C . SER B 1 99 ? 25.740 26.448 28.787 1.00 69.34 516 SER B C 1
ATOM 1724 O O . SER B 1 99 ? 25.662 27.560 28.262 1.00 67.24 516 SER B O 1
ATOM 1727 N N . ALA B 1 100 ? 26.557 26.190 29.804 1.00 67.01 517 ALA B N 1
ATOM 1728 C CA . ALA B 1 100 ? 27.556 27.161 30.245 1.00 67.45 517 ALA B CA 1
ATOM 1729 C C . ALA B 1 100 ? 28.939 26.754 29.709 1.00 65.13 517 ALA B C 1
ATOM 1730 O O . ALA B 1 100 ? 29.906 27.518 29.771 1.00 62.89 517 ALA B O 1
ATOM 1732 N N . GLU B 1 101 ? 29.009 25.533 29.191 1.00 61.96 518 GLU B N 1
ATOM 1733 C CA . GLU B 1 101 ? 30.218 24.981 28.602 1.00 61.48 518 GLU B CA 1
ATOM 1734 C C . GLU B 1 101 ? 30.405 25.559 27.187 1.00 61.57 518 GLU B C 1
ATOM 1735 O O . GLU B 1 101 ? 31.533 25.753 26.706 1.00 57.80 518 GLU B O 1
ATOM 1741 N N . LEU B 1 102 ? 29.281 25.859 26.542 1.00 60.52 519 LEU B N 1
ATOM 1742 C CA . LEU B 1 102 ? 29.265 26.432 25.200 1.00 58.18 519 LEU B CA 1
ATOM 1743 C C . LEU B 1 102 ? 29.468 27.945 25.249 1.00 58.72 519 LEU B C 1
ATOM 1744 O O . LEU B 1 102 ? 30.142 28.527 24.389 1.00 53.09 519 LEU B O 1
ATOM 1749 N N . ALA B 1 103 ? 28.870 28.574 26.259 1.00 58.50 520 ALA B N 1
ATOM 1750 C CA . ALA B 1 103 ? 28.936 30.019 26.410 1.00 56.83 520 ALA B CA 1
ATOM 1751 C C . ALA B 1 103 ? 30.345 30.462 26.784 1.00 55.25 520 ALA B C 1
ATOM 1752 O O . ALA B 1 103 ? 30.760 31.576 26.460 1.00 54.21 520 ALA 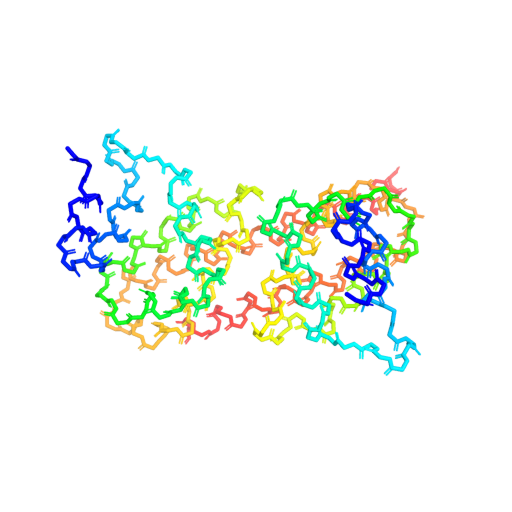B O 1
ATOM 1754 N N . THR B 1 104 ? 31.083 29.589 27.459 1.00 53.80 521 THR B N 1
ATOM 1755 C CA . THR B 1 104 ? 32.458 29.913 27.804 1.00 54.60 521 THR B CA 1
ATOM 1756 C C . THR B 1 104 ? 33.348 29.861 26.564 1.00 50.11 521 THR B C 1
ATOM 1757 O O . THR B 1 104 ? 34.096 30.804 26.302 1.00 49.57 521 THR B O 1
ATOM 1761 N N . GLN B 1 105 ? 33.266 28.771 25.804 1.00 46.13 522 GLN B N 1
ATOM 1762 C CA . GLN B 1 105 ? 34.077 28.636 24.597 1.00 46.94 522 GLN B CA 1
ATOM 1763 C C . GLN B 1 105 ? 33.861 29.800 23.614 1.00 44.50 522 GLN B C 1
ATOM 1764 O O . GLN B 1 105 ? 34.811 30.286 22.999 1.00 41.90 522 GLN B O 1
ATOM 1770 N N . PHE B 1 106 ? 32.618 30.258 23.498 1.00 43.58 523 PHE B N 1
ATOM 1771 C CA . PHE B 1 106 ? 32.308 31.449 22.718 1.00 41.91 523 PHE B CA 1
ATOM 1772 C C . PHE B 1 106 ? 33.079 32.668 23.210 1.00 43.77 523 PHE B C 1
ATOM 1773 O O . PHE B 1 106 ? 33.665 33.401 22.399 1.00 39.18 523 PHE B O 1
ATOM 1781 N N . GLN B 1 107 ? 33.052 32.886 24.531 1.00 45.38 524 GLN B N 1
ATOM 1782 C CA . GLN B 1 107 ? 33.738 34.013 25.163 1.00 44.08 524 GLN B CA 1
ATOM 1783 C C . GLN B 1 107 ? 35.239 33.925 24.944 1.00 41.88 524 GLN B C 1
ATOM 1784 O O . GLN B 1 107 ? 35.888 34.922 24.631 1.00 39.01 524 GLN B O 1
ATOM 1790 N N . GLN B 1 108 ? 35.778 32.720 25.117 1.00 43.68 525 GLN B N 1
ATOM 1791 C CA . GLN B 1 108 ? 37.200 32.477 24.946 1.00 41.48 525 GLN B CA 1
ATOM 1792 C C . GLN B 1 108 ? 37.626 32.815 23.537 1.00 38.02 525 GLN B C 1
ATOM 1793 O O . GLN B 1 108 ? 38.701 33.378 23.332 1.00 35.93 525 GLN B O 1
ATOM 1799 N N . LEU B 1 109 ? 36.778 32.478 22.565 1.00 38.75 526 LEU B N 1
ATOM 1800 C CA . LEU B 1 109 ? 37.072 32.771 21.164 1.00 33.09 526 LEU B CA 1
ATOM 1801 C C . LEU B 1 109 ? 36.942 34.259 20.870 1.00 32.81 526 LEU B C 1
ATOM 1802 O O . LEU B 1 109 ? 37.799 34.845 20.207 1.00 31.07 526 LEU B O 1
ATOM 1807 N N . LEU B 1 110 ? 35.873 34.870 21.371 1.00 35.48 527 LEU B N 1
ATOM 1808 C CA . LEU B 1 110 ? 35.644 36.293 21.151 1.00 34.78 527 LEU B CA 1
ATOM 1809 C C . LEU B 1 110 ? 36.732 37.123 21.837 1.00 33.17 527 LEU B C 1
ATOM 1810 O O . LEU B 1 110 ? 37.166 38.161 21.310 1.00 32.07 527 LEU B O 1
ATOM 1815 N N . ALA B 1 111 ? 37.182 36.658 22.999 1.00 29.70 528 ALA B N 1
ATOM 1816 C CA . ALA B 1 111 ? 38.236 37.351 23.727 1.00 30.06 528 ALA B CA 1
ATOM 1817 C C . ALA B 1 111 ? 39.491 37.351 22.868 1.00 29.45 528 ALA B C 1
ATOM 1818 O O . ALA B 1 111 ? 40.187 38.375 22.749 1.00 26.39 528 ALA B O 1
ATOM 1820 N N . LYS B 1 112 ? 39.762 36.189 22.271 1.00 29.15 529 LYS B N 1
ATOM 1821 C CA . LYS B 1 112 ? 40.852 36.015 21.315 1.00 28.59 529 LYS B CA 1
ATOM 1822 C C . LYS B 1 112 ? 40.693 36.883 20.059 1.00 25.99 529 LYS B C 1
ATOM 1823 O O . LYS B 1 112 ? 41.667 37.475 19.589 1.00 24.96 529 LYS B O 1
ATOM 1829 N N . VAL B 1 113 ? 39.484 36.958 19.508 1.00 24.51 530 VAL B N 1
ATOM 1830 C CA . VAL B 1 113 ? 39.277 37.849 18.370 1.00 27.22 530 VAL B CA 1
ATOM 1831 C C . VAL B 1 113 ? 39.490 39.306 18.794 1.00 27.20 530 VAL B C 1
ATOM 1832 O O . VAL B 1 113 ? 40.143 40.076 18.080 1.00 25.74 530 VAL B O 1
ATOM 1836 N N . ASN B 1 114 ? 38.943 39.689 19.948 1.00 24.86 531 ASN B N 1
ATOM 1837 C CA . ASN B 1 114 ? 39.057 41.082 20.377 1.00 26.47 531 ASN B CA 1
ATOM 1838 C C . ASN B 1 114 ? 40.528 41.458 20.578 1.00 24.30 531 ASN B C 1
ATOM 1839 O O . ASN B 1 114 ? 40.960 42.585 20.295 1.00 23.55 531 ASN B O 1
ATOM 1844 N N . ARG B 1 115 ? 41.305 40.482 21.027 1.00 25.01 532 ARG B N 1
ATOM 1845 C CA . ARG B 1 115 ? 42.738 40.676 21.155 1.00 26.49 532 ARG B CA 1
ATOM 1846 C C . ARG B 1 115 ? 43.449 40.892 19.805 1.00 26.32 532 ARG B C 1
ATOM 1847 O O . ARG B 1 115 ? 44.396 41.677 19.716 1.00 26.57 532 ARG B O 1
ATOM 1855 N N . GLU B 1 116 ? 43.001 40.210 18.756 1.00 25.17 533 GLU B N 1
ATOM 1856 C CA . GLU B 1 116 ? 43.565 40.462 17.432 1.00 25.39 533 GLU B CA 1
ATOM 1857 C C . GLU B 1 116 ? 43.339 41.919 17.024 1.00 26.03 533 GLU B C 1
ATOM 1858 O O . GLU B 1 116 ? 44.256 42.592 16.528 1.00 25.44 533 GLU B O 1
ATOM 1864 N N . VAL B 1 117 ? 42.130 42.412 17.285 1.00 25.55 534 VAL B N 1
ATOM 1865 C CA . VAL B 1 117 ? 41.803 43.815 17.049 1.00 26.44 534 VAL B CA 1
ATOM 1866 C C . VAL B 1 117 ? 42.616 44.766 17.953 1.00 26.39 534 VAL B C 1
ATOM 1867 O O . VAL B 1 117 ? 43.220 45.729 17.455 1.00 26.16 534 VAL B O 1
ATOM 1871 N N . GLU B 1 118 ? 42.652 44.494 19.261 1.00 24.86 535 GLU B N 1
ATOM 1872 C CA . GLU B 1 118 ? 43.474 45.300 20.178 1.00 25.83 535 GLU B CA 1
ATOM 1873 C C . GLU B 1 118 ? 44.979 45.312 19.817 1.00 26.84 535 GLU B C 1
ATOM 1874 O O . GLU B 1 118 ? 45.640 46.351 19.900 1.00 26.88 535 GLU B O 1
ATOM 1880 N N . LYS B 1 119 ? 45.516 44.171 19.398 1.00 24.29 536 LYS B N 1
ATOM 1881 C CA . LYS B 1 119 ? 46.904 44.129 18.982 1.00 23.65 536 LYS B CA 1
ATOM 1882 C C . LYS B 1 119 ? 47.097 44.943 17.721 1.00 24.13 536 LYS B C 1
ATOM 1883 O O . LYS B 1 119 ? 48.131 45.569 17.542 1.00 24.99 536 LYS B O 1
ATOM 1889 N N . ALA B 1 120 ? 46.093 44.947 16.856 1.00 23.34 537 ALA B N 1
ATOM 1890 C CA . ALA B 1 120 ? 46.164 45.747 15.636 1.00 27.78 537 ALA B CA 1
ATOM 1891 C C . ALA B 1 120 ? 46.103 47.245 15.951 1.00 28.07 537 ALA B C 1
ATOM 1892 O O . ALA B 1 120 ? 46.779 48.054 15.302 1.00 25.50 537 ALA B O 1
ATOM 1894 N N . GLU B 1 121 ? 45.315 47.605 16.965 1.00 27.10 538 GLU B N 1
ATOM 1895 C CA . GLU B 1 121 ? 45.241 48.998 17.403 1.00 28.40 538 GLU B CA 1
ATOM 1896 C C . GLU B 1 121 ? 46.591 49.512 17.912 1.00 30.79 538 GLU B C 1
ATOM 1897 O O . GLU B 1 121 ? 47.007 50.621 17.552 1.00 32.06 538 GLU B O 1
ATOM 1903 N N . LEU B 1 122 ? 47.278 48.708 18.728 1.00 28.28 539 LEU B N 1
ATOM 1904 C CA . LEU B 1 122 ? 48.595 49.097 19.255 1.00 31.22 539 LEU B CA 1
ATOM 1905 C C . LEU B 1 122 ? 49.617 49.372 18.148 1.00 32.35 539 LEU B C 1
ATOM 1906 O O . LEU B 1 122 ? 50.360 50.353 18.207 1.00 34.51 539 LEU B O 1
ATOM 1911 N N . ALA B 1 123 ? 49.637 48.508 17.138 1.00 32.10 540 ALA B N 1
ATOM 1912 C CA . ALA B 1 123 ? 50.508 48.672 15.978 1.00 31.23 540 ALA B CA 1
ATOM 1913 C C . ALA B 1 123 ? 50.349 50.061 15.336 1.00 34.24 540 ALA B C 1
ATOM 1914 O O . ALA B 1 123 ? 51.323 50.674 14.887 1.00 36.53 540 ALA B O 1
ATOM 1916 N N . ILE B 1 124 ? 49.121 50.566 15.325 1.00 32.80 541 ILE B N 1
ATOM 1917 C CA . ILE B 1 124 ? 48.857 51.898 14.795 1.00 36.15 541 ILE B CA 1
ATOM 1918 C C . ILE B 1 124 ? 49.245 52.983 15.782 1.00 37.11 541 ILE B C 1
ATOM 1919 O O . ILE B 1 124 ? 50.103 53.825 15.491 1.00 39.97 541 ILE B O 1
ATOM 1924 N N . VAL B 1 125 ? 48.597 52.976 16.943 1.00 36.58 542 VAL B N 1
ATOM 1925 C CA . VAL B 1 125 ? 48.725 54.090 17.881 1.00 38.03 542 VAL B CA 1
ATOM 1926 C C . VAL B 1 125 ? 50.143 54.273 18.441 1.00 39.78 542 VAL B C 1
ATOM 1927 O O . VAL B 1 125 ? 50.489 55.357 18.909 1.00 42.94 542 VAL B O 1
ATOM 1931 N N . THR B 1 126 ? 50.956 53.220 18.381 1.00 38.19 543 THR B N 1
ATOM 1932 C CA . THR B 1 126 ? 52.333 53.286 18.856 1.00 39.96 543 THR B CA 1
ATOM 1933 C C . THR B 1 126 ? 53.178 54.255 18.021 1.00 43.42 543 THR B C 1
ATOM 1934 O O . THR B 1 126 ? 53.995 55.001 18.565 1.00 45.62 543 THR B O 1
ATOM 1938 N N . GLY B 1 127 ? 52.970 54.239 16.705 1.00 44.53 544 GLY B N 1
ATOM 1939 C CA . GLY B 1 127 ? 53.594 55.193 15.802 1.00 44.56 544 GLY B CA 1
ATOM 1940 C C . GLY B 1 127 ? 53.377 56.634 16.220 1.00 47.32 544 GLY B C 1
ATOM 1941 O O . GLY B 1 127 ? 54.301 57.447 16.155 1.00 49.61 544 GLY B O 1
ATOM 1942 N N . GLY B 1 128 ? 52.159 56.952 16.653 1.00 47.35 545 GLY B N 1
ATOM 1943 C CA . GLY B 1 128 ? 51.851 58.281 17.155 1.00 46.79 545 GLY B CA 1
ATOM 1944 C C . GLY B 1 128 ? 52.598 58.556 18.442 1.00 48.41 545 GLY B C 1
ATOM 1945 O O . GLY B 1 128 ? 53.066 59.677 18.675 1.00 49.60 545 GLY B O 1
ATOM 1954 N N . VAL B 1 130 ? 55.535 57.025 19.364 1.00 46.50 547 VAL B N 1
ATOM 1955 C CA . VAL B 1 130 ? 56.944 57.200 19.034 1.00 49.40 547 VAL B CA 1
ATOM 1956 C C . VAL B 1 130 ? 57.195 58.590 18.434 1.00 54.97 547 VAL B C 1
ATOM 1957 O O . VAL B 1 130 ? 58.226 59.213 18.707 1.00 57.49 547 VAL B O 1
ATOM 1961 N N . GLU B 1 131 ? 56.234 59.076 17.646 1.00 52.80 548 GLU B N 1
ATOM 1962 C CA . GLU B 1 131 ? 56.294 60.413 17.041 1.00 54.86 548 GLU B CA 1
ATOM 1963 C C . GLU B 1 131 ? 56.460 61.529 18.084 1.00 56.96 548 GLU B C 1
ATOM 1964 O O . GLU B 1 131 ? 57.395 62.331 18.015 1.00 59.30 548 GLU B O 1
ATOM 1970 N N . SER B 1 132 ? 55.540 61.571 19.043 1.00 56.10 549 SER B N 1
ATOM 1971 C CA . SER B 1 132 ? 55.612 62.500 20.167 1.00 56.77 549 SER B CA 1
ATOM 1972 C C . SER B 1 132 ? 56.913 62.360 20.971 1.00 60.09 549 SER B C 1
ATOM 1973 O O . SER B 1 132 ? 57.516 63.363 21.363 1.00 62.18 549 SER B O 1
ATOM 1976 N N . LEU B 1 133 ? 57.337 61.115 21.198 1.00 59.22 550 LEU B N 1
ATOM 1977 C CA . LEU B 1 133 ? 58.537 60.811 21.982 1.00 60.16 550 LEU B CA 1
ATOM 1978 C C . LEU B 1 133 ? 59.832 61.312 21.345 1.00 64.18 550 LEU B C 1
ATOM 1979 O O . LEU B 1 133 ? 60.728 61.786 22.051 1.00 65.66 550 LEU B O 1
#

Solvent-accessible surface area: 13460 Å² total

Foldseek 3Di:
DDPLVVCVVVPVLLVSLVVQLPPVDPPNDVVVNQVSLVVCVVVVNNLVSLADDDLVVLLSLLVSLLVCCVPPSRVVSSVVSLVSSCVRPVVPCVVPVSSVVSSVSSVVVVVVVVVVVVVVVD/DQPLVVCVVPVNLLVNLLRQLPCPDPVHDVVVNLVVLVVCVVVVCNLVSQAPDDLVSLLSLLVSLLVPCPPPSNVVSSVVNLVSSCVHCVVVCPVDPSSVVSNVSSVVSVVVVVVVVVCVPVVVCVVVD